Protein AF-A0A535TBD5-F1 (afdb_monomer_lite)

Secondary structure (DSSP, 8-state):
---------------PPP----------SSS---SS-GGGTSSS-TT-THHHHHHHHHHHHHHHSTT---TTTTS-GGG---IIIIITTHHHHHHHHHHHHHHHHHHHHGGGGPPPPP--TT--------GGGHHHHHHGGGS-HHIIIIIHHHHHHHHHHHHHHHHHHHHHHHHHHTT-S---

Radius of gyration: 28.16 Å; chains: 1; bounding box: 71×34×88 Å

Sequence (184 aa):
MSDKSMRKEGPGAAVAPPKEVQIIEVDGHGGGHTLEADWKRLPIGPDHILYPVVVGLALFPILMGDAGHHLADDMPDEDTHPFFPDHFWPYPIIAVVMLVAVGLLAAFVQKNLQLEPSADPRAVTIPRPDWYFLFLFQFLKLGPELVMSQVIPGIVVGALILFPFIDGIAGPRLARRLGWKSWP

Structure (mmCIF, N/CA/C/O backbone):
data_AF-A0A535TBD5-F1
#
_entry.id   AF-A0A535TBD5-F1
#
loop_
_atom_site.group_PDB
_atom_site.id
_atom_site.type_symbol
_atom_site.label_atom_id
_atom_site.label_alt_id
_atom_site.label_comp_id
_atom_site.label_asym_id
_atom_site.label_entity_id
_atom_site.label_seq_id
_atom_site.pdbx_PDB_ins_code
_atom_site.Cartn_x
_atom_site.Cartn_y
_atom_site.Cartn_z
_atom_site.occupancy
_atom_site.B_iso_or_equiv
_atom_site.auth_seq_id
_atom_site.auth_comp_id
_atom_site.auth_asym_id
_atom_site.auth_atom_id
_atom_site.pdbx_PDB_model_num
ATOM 1 N N . MET A 1 1 ? 44.622 -4.299 57.860 1.00 46.56 1 MET A N 1
ATOM 2 C CA . MET A 1 1 ? 44.593 -4.203 56.385 1.00 46.56 1 MET A CA 1
ATOM 3 C C . MET A 1 1 ? 43.674 -5.290 55.854 1.00 46.56 1 MET A C 1
ATOM 5 O O . MET A 1 1 ? 44.072 -6.442 55.884 1.00 46.56 1 MET A O 1
ATOM 9 N N . SER A 1 2 ? 42.442 -4.950 55.470 1.00 42.41 2 SER A N 1
ATOM 10 C CA . SER A 1 2 ? 41.742 -5.552 54.325 1.00 42.41 2 SER A CA 1
ATOM 11 C C . SER A 1 2 ? 40.481 -4.732 54.043 1.00 42.41 2 SER A C 1
ATOM 13 O O . SER A 1 2 ? 39.847 -4.217 54.962 1.00 42.41 2 SER A O 1
ATOM 15 N N . ASP A 1 3 ? 40.236 -4.534 52.762 1.00 40.66 3 ASP A N 1
ATOM 16 C CA . ASP A 1 3 ? 39.644 -3.364 52.126 1.00 40.66 3 ASP A CA 1
ATOM 17 C C . ASP A 1 3 ? 38.104 -3.392 52.108 1.00 40.66 3 ASP A C 1
ATOM 19 O O . ASP A 1 3 ? 37.487 -4.429 51.865 1.00 40.66 3 ASP A O 1
ATOM 23 N N . LYS A 1 4 ? 37.466 -2.248 52.378 1.00 52.34 4 LYS A N 1
ATOM 24 C CA . LYS A 1 4 ? 36.003 -2.08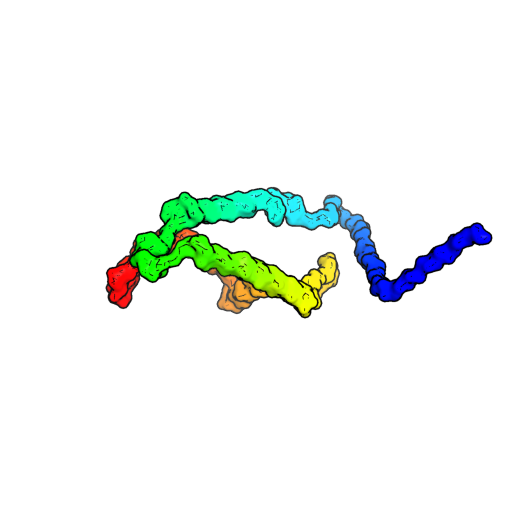6 52.391 1.00 52.34 4 LYS A CA 1
ATOM 25 C C . LYS A 1 4 ? 35.605 -1.357 51.108 1.00 52.34 4 LYS A C 1
ATOM 27 O O . LYS A 1 4 ? 35.491 -0.134 51.101 1.00 52.34 4 LYS A O 1
ATOM 32 N N . SER A 1 5 ? 35.401 -2.089 50.012 1.00 44.19 5 SER A N 1
ATOM 33 C CA . SER A 1 5 ? 35.022 -1.489 48.727 1.00 44.19 5 SER A CA 1
ATOM 34 C C . SER A 1 5 ? 33.583 -0.956 48.777 1.00 44.19 5 SER A C 1
ATOM 36 O O . SER A 1 5 ? 32.617 -1.715 48.668 1.00 44.19 5 SER A O 1
ATOM 38 N N . MET A 1 6 ? 33.425 0.358 48.937 1.00 46.94 6 MET A N 1
ATOM 39 C CA . MET A 1 6 ? 32.141 1.036 48.768 1.00 46.94 6 MET A CA 1
ATOM 40 C C . MET A 1 6 ? 31.790 1.122 47.279 1.00 46.94 6 MET A C 1
ATOM 42 O O . MET A 1 6 ? 32.373 1.920 46.545 1.00 46.94 6 MET A O 1
ATOM 46 N N . ARG A 1 7 ? 30.809 0.339 46.822 1.00 45.50 7 ARG A N 1
ATOM 47 C CA . ARG A 1 7 ? 30.154 0.597 45.535 1.00 45.50 7 ARG A CA 1
ATOM 48 C C . ARG A 1 7 ? 29.143 1.721 45.739 1.00 45.50 7 ARG A C 1
ATOM 50 O O . ARG A 1 7 ? 28.099 1.529 46.348 1.00 45.50 7 ARG A O 1
ATOM 57 N N . LYS A 1 8 ? 29.505 2.918 45.286 1.00 49.66 8 LYS A N 1
ATOM 58 C CA . LYS A 1 8 ? 28.617 4.078 45.223 1.00 49.66 8 LYS A CA 1
ATOM 59 C C . LYS A 1 8 ? 27.769 3.910 43.961 1.00 49.66 8 LYS A C 1
ATOM 61 O O . LYS A 1 8 ? 28.262 4.152 42.863 1.00 49.66 8 LYS A O 1
ATOM 66 N N . GLU A 1 9 ? 26.542 3.420 44.102 1.00 56.53 9 GLU A N 1
ATOM 67 C CA . GLU A 1 9 ? 25.577 3.429 43.001 1.00 56.53 9 GLU A CA 1
ATOM 68 C C . GLU A 1 9 ? 25.297 4.895 42.637 1.00 56.53 9 GLU A C 1
ATOM 70 O O . GLU A 1 9 ? 24.887 5.699 43.476 1.00 56.53 9 GLU A O 1
ATOM 75 N N . GLY A 1 10 ? 25.652 5.278 41.407 1.00 48.22 10 GLY A N 1
ATOM 76 C CA . GLY A 1 10 ? 25.326 6.593 40.858 1.00 48.22 10 GLY A CA 1
ATOM 77 C C . GLY A 1 10 ? 23.812 6.735 40.666 1.00 48.22 10 GLY A C 1
ATOM 78 O O . GLY A 1 10 ? 23.101 5.733 40.723 1.00 48.22 10 GLY A O 1
ATOM 79 N N . PRO A 1 11 ? 23.297 7.952 40.419 1.00 51.00 11 PRO A N 1
ATOM 80 C CA . PRO A 1 11 ? 21.874 8.186 40.206 1.00 51.00 11 PRO A CA 1
ATOM 81 C C . PRO A 1 11 ? 21.476 7.658 38.820 1.00 51.00 11 PRO A C 1
ATOM 83 O O . PRO A 1 11 ? 21.274 8.412 37.873 1.00 51.00 11 PRO A O 1
ATOM 86 N N . GLY A 1 12 ? 21.428 6.334 38.685 1.00 42.41 12 GLY A N 1
ATOM 87 C CA . GLY A 1 12 ? 20.746 5.668 37.594 1.00 42.41 12 GLY A CA 1
ATOM 88 C C . GLY A 1 12 ? 19.262 5.978 37.716 1.00 42.41 12 GLY A C 1
ATOM 89 O O . GLY A 1 12 ? 18.717 5.997 38.820 1.00 42.41 12 GLY A O 1
ATOM 90 N N . ALA A 1 13 ? 18.625 6.278 36.586 1.00 43.41 13 ALA A N 1
ATOM 91 C CA . ALA A 1 13 ? 17.190 6.476 36.514 1.00 43.41 13 ALA A CA 1
ATOM 92 C C . ALA A 1 13 ? 16.497 5.312 37.231 1.00 43.41 13 ALA A C 1
ATOM 94 O O . ALA A 1 13 ? 16.637 4.161 36.817 1.00 43.41 13 ALA A O 1
ATOM 95 N N . ALA A 1 14 ? 15.794 5.612 38.326 1.00 45.00 14 ALA A N 1
ATOM 96 C CA . ALA A 1 14 ? 14.913 4.655 38.963 1.00 45.00 14 ALA A CA 1
ATOM 97 C C . ALA A 1 14 ? 13.902 4.228 37.898 1.00 45.00 14 ALA A C 1
ATOM 99 O O . ALA A 1 14 ? 13.010 4.993 37.528 1.00 45.00 14 ALA A O 1
ATOM 100 N N . VAL A 1 15 ? 14.101 3.036 37.340 1.00 50.75 15 VAL A N 1
ATOM 101 C CA . VAL A 1 15 ? 13.123 2.413 36.463 1.00 50.75 15 VAL A CA 1
ATOM 102 C C . VAL A 1 15 ? 11.909 2.221 37.356 1.00 50.75 15 VAL A C 1
ATOM 104 O O . VAL A 1 15 ? 11.988 1.495 38.349 1.00 50.75 15 VAL A O 1
ATOM 107 N N . ALA A 1 16 ? 10.833 2.962 37.081 1.00 51.81 16 ALA A N 1
ATOM 108 C CA . ALA A 1 16 ? 9.574 2.765 37.781 1.00 51.81 16 ALA A CA 1
ATOM 109 C C . ALA A 1 16 ? 9.284 1.257 37.759 1.00 51.81 16 ALA A C 1
ATOM 111 O O . ALA A 1 16 ? 9.421 0.655 36.685 1.00 51.81 16 ALA A O 1
ATOM 112 N N . PRO A 1 17 ? 8.972 0.632 38.911 1.00 46.12 17 PRO A N 1
ATOM 113 C CA . PRO A 1 17 ? 8.709 -0.796 38.941 1.00 46.12 17 PRO A CA 1
ATOM 114 C C . PRO A 1 17 ? 7.650 -1.084 37.874 1.00 46.12 17 PRO A C 1
ATOM 116 O O . PRO A 1 17 ? 6.698 -0.296 37.768 1.00 46.12 17 PRO A O 1
ATOM 119 N N . PRO A 1 18 ? 7.826 -2.130 37.042 1.00 49.56 18 PRO A N 1
ATOM 120 C CA . PRO A 1 18 ? 6.802 -2.504 36.085 1.00 49.56 18 PRO A CA 1
ATOM 121 C C . PRO A 1 18 ? 5.517 -2.607 36.888 1.00 49.56 18 PRO A C 1
ATOM 123 O O . PRO A 1 18 ? 5.463 -3.325 37.886 1.00 49.56 18 PRO A O 1
ATOM 126 N N . LYS A 1 19 ? 4.526 -1.784 36.537 1.00 51.03 19 LYS A N 1
ATOM 127 C CA . LYS A 1 19 ? 3.210 -1.870 37.149 1.00 51.03 19 LYS A CA 1
ATOM 128 C C . LYS A 1 19 ? 2.716 -3.248 36.744 1.00 51.03 19 LYS A C 1
ATOM 130 O O . LYS A 1 19 ? 2.275 -3.412 35.611 1.00 51.03 19 LYS A O 1
ATOM 135 N N . GLU A 1 20 ? 2.926 -4.229 37.619 1.00 54.44 20 GLU A N 1
ATOM 136 C CA . GLU A 1 20 ? 2.422 -5.582 37.474 1.00 54.44 20 GLU A CA 1
ATOM 137 C C . GLU A 1 20 ? 0.931 -5.411 37.253 1.00 54.44 20 GLU A C 1
ATOM 139 O O . GLU A 1 20 ? 0.178 -5.024 38.150 1.00 54.44 20 GLU A O 1
ATOM 144 N N . VAL A 1 21 ? 0.533 -5.547 35.992 1.00 55.91 21 VAL A N 1
ATOM 145 C CA . VAL A 1 21 ? -0.865 -5.591 35.620 1.00 55.91 21 VAL A CA 1
ATOM 146 C C . VAL A 1 21 ? -1.365 -6.824 36.339 1.00 55.91 21 VAL A C 1
ATOM 148 O O . VAL A 1 21 ? -1.014 -7.940 35.963 1.00 55.91 21 VAL A O 1
ATOM 151 N N . GLN A 1 22 ? -2.080 -6.615 37.443 1.00 41.66 22 GLN A N 1
ATOM 152 C CA . GLN A 1 22 ? -2.715 -7.705 38.156 1.00 41.66 22 GLN A CA 1
ATOM 153 C C . GLN A 1 22 ? -3.640 -8.369 37.148 1.00 41.66 22 GLN A C 1
ATOM 155 O O . GLN A 1 22 ? -4.615 -7.770 36.692 1.00 41.66 22 GLN A O 1
ATOM 160 N N . ILE A 1 23 ? -3.264 -9.574 36.736 1.00 49.81 23 ILE A N 1
ATOM 161 C CA . ILE A 1 23 ? -4.096 -10.431 35.915 1.00 49.81 23 ILE A CA 1
ATOM 162 C C . ILE A 1 23 ? -5.231 -10.839 36.846 1.00 49.81 23 ILE A C 1
ATOM 164 O O . ILE A 1 23 ? -5.078 -11.723 37.683 1.00 49.81 23 ILE A O 1
ATOM 168 N N . ILE A 1 24 ? -6.331 -10.094 36.791 1.00 52.53 24 ILE A N 1
ATOM 169 C CA . ILE A 1 24 ? -7.538 -10.439 37.527 1.00 52.53 24 ILE A CA 1
ATOM 170 C C . ILE A 1 24 ? -8.101 -11.667 36.816 1.00 52.53 24 ILE A C 1
ATOM 172 O O . ILE A 1 24 ? -8.617 -11.567 35.703 1.00 52.53 24 ILE A O 1
ATOM 176 N N . GLU A 1 25 ? -7.949 -12.829 37.444 1.00 48.25 25 GLU A N 1
ATOM 177 C CA . GLU A 1 25 ? -8.625 -14.059 37.052 1.00 48.25 25 GLU A CA 1
ATOM 178 C C . GLU A 1 25 ? -10.117 -13.866 37.342 1.00 48.25 25 GLU A C 1
ATOM 180 O O . GLU A 1 25 ? -10.591 -13.970 38.472 1.00 48.25 25 GLU A O 1
ATOM 185 N N . VAL A 1 26 ? -10.850 -13.422 36.322 1.00 51.44 26 VAL A N 1
ATOM 186 C CA . VAL A 1 26 ? -12.303 -13.298 36.388 1.00 51.44 26 VAL A CA 1
ATOM 187 C C . VAL A 1 26 ? -12.872 -14.687 36.131 1.00 51.44 26 VAL A C 1
ATOM 189 O O . VAL A 1 26 ? -12.925 -15.129 34.984 1.00 51.44 26 VAL A O 1
ATOM 192 N N . ASP A 1 27 ? -13.312 -15.361 37.194 1.00 45.28 27 ASP A N 1
ATOM 193 C CA . ASP A 1 27 ? -14.129 -16.575 37.108 1.00 45.28 27 ASP A CA 1
ATOM 194 C C . ASP A 1 27 ? -15.474 -16.244 36.435 1.00 45.28 27 ASP A C 1
ATOM 196 O O . ASP A 1 27 ? -16.479 -15.910 37.070 1.00 45.28 27 ASP A O 1
ATOM 200 N N . GLY A 1 28 ? -15.474 -16.271 35.103 1.00 46.91 28 GLY A N 1
ATOM 201 C CA . GLY A 1 28 ? -16.648 -16.075 34.265 1.00 46.91 28 GLY A CA 1
ATOM 202 C C . GLY A 1 28 ? -17.573 -17.289 34.310 1.00 46.91 28 GLY A C 1
ATOM 203 O O . GLY A 1 28 ? -17.154 -18.434 34.142 1.00 46.91 28 GLY A O 1
ATOM 204 N N . HIS A 1 29 ? -18.863 -17.036 34.519 1.00 43.78 29 HIS A N 1
ATOM 205 C CA . HIS A 1 29 ? -19.913 -18.049 34.535 1.00 43.78 29 HIS A CA 1
ATOM 206 C C . HIS A 1 29 ? -20.137 -18.611 33.114 1.00 43.78 29 HIS A C 1
ATOM 208 O O . HIS A 1 29 ? -20.899 -18.046 32.334 1.00 43.78 29 HIS A O 1
ATOM 214 N N . GLY A 1 30 ? -19.471 -19.724 32.789 1.00 45.16 30 GLY A N 1
ATOM 215 C CA . GLY A 1 30 ? -19.706 -20.520 31.577 1.00 45.16 30 GLY A CA 1
ATOM 216 C C . GLY A 1 30 ? -18.499 -20.618 30.643 1.00 45.16 30 GLY A C 1
ATOM 217 O O . GLY A 1 30 ? -18.255 -19.711 29.865 1.00 45.16 30 GLY A O 1
ATOM 218 N N . GLY A 1 31 ? -17.807 -21.764 30.678 1.00 43.75 31 GLY A N 1
ATOM 219 C CA . GLY A 1 31 ? -16.787 -22.165 29.699 1.00 43.75 31 GLY A CA 1
ATOM 220 C C . GLY A 1 31 ? -15.496 -21.348 29.770 1.00 43.75 31 GLY A C 1
ATOM 221 O O . GLY A 1 31 ? -15.441 -20.245 29.252 1.00 43.75 31 GLY A O 1
ATOM 222 N N . GLY A 1 32 ? -14.450 -21.909 30.390 1.00 43.97 32 GLY A N 1
ATOM 223 C CA . GLY A 1 32 ? -13.163 -21.251 30.648 1.00 43.97 32 GLY A CA 1
ATOM 224 C C . GLY A 1 32 ? -12.664 -20.350 29.514 1.00 43.97 32 GLY A C 1
ATOM 225 O O . GLY A 1 32 ? -12.136 -20.825 28.509 1.00 43.97 32 GLY A O 1
ATOM 226 N N . HIS A 1 33 ? -12.812 -19.039 29.705 1.00 49.47 33 HIS A N 1
ATOM 227 C CA . HIS A 1 33 ? -12.211 -18.033 28.847 1.00 49.47 33 HIS A CA 1
ATOM 228 C C . HIS A 1 33 ? -10.716 -17.994 29.152 1.00 49.47 33 HIS A C 1
ATOM 230 O O . HIS A 1 33 ? -10.265 -17.435 30.148 1.00 49.47 33 HIS A O 1
ATOM 236 N N . THR A 1 34 ? -9.935 -18.654 28.309 1.00 54.22 34 THR A N 1
ATOM 237 C CA . THR A 1 34 ? -8.477 -18.594 28.351 1.00 54.22 34 THR A CA 1
ATOM 238 C C . THR A 1 34 ? -8.015 -17.161 28.105 1.00 54.22 34 THR A C 1
ATOM 240 O O . THR A 1 34 ? -8.431 -16.549 27.129 1.00 54.22 34 THR A O 1
ATOM 243 N N . LEU A 1 35 ? -7.098 -16.657 28.930 1.00 63.00 35 LEU A N 1
ATOM 244 C CA . LEU A 1 35 ? -6.481 -15.323 28.815 1.00 63.00 35 LEU A CA 1
ATOM 245 C C . LEU A 1 35 ? -5.607 -15.137 27.555 1.00 63.00 35 LEU A C 1
ATOM 247 O O . LEU A 1 35 ? -4.929 -14.123 27.389 1.00 63.00 35 LEU A O 1
ATOM 251 N N . GLU A 1 36 ? -5.563 -16.138 26.680 1.00 66.56 36 GLU A N 1
ATOM 252 C CA . GLU A 1 36 ? -4.840 -16.077 25.422 1.00 66.56 36 GLU A CA 1
ATOM 253 C C . GLU A 1 36 ? -5.682 -15.358 24.377 1.00 66.56 36 GLU A C 1
ATOM 255 O O . GLU A 1 36 ? -6.833 -15.713 24.143 1.00 66.56 36 GLU A O 1
ATOM 260 N N . ALA A 1 37 ? -5.084 -14.372 23.714 1.00 70.25 37 ALA A N 1
ATOM 261 C CA . ALA A 1 37 ? -5.755 -13.645 22.651 1.00 70.25 37 ALA A CA 1
ATOM 262 C C . ALA A 1 37 ? -6.188 -14.590 21.513 1.00 70.25 37 ALA A C 1
ATOM 264 O O . ALA A 1 37 ? -5.382 -15.386 21.024 1.00 70.25 37 ALA A O 1
ATOM 265 N N . ASP A 1 38 ? -7.439 -14.459 21.063 1.00 73.19 38 ASP A N 1
ATOM 266 C CA . ASP A 1 38 ? -8.070 -15.339 20.065 1.00 73.19 38 ASP A CA 1
ATOM 267 C C . ASP A 1 38 ? -7.268 -15.485 18.766 1.00 73.19 38 ASP A C 1
ATOM 269 O O . ASP A 1 38 ? -7.296 -16.540 18.132 1.00 73.19 38 ASP A O 1
ATOM 273 N N . TRP A 1 39 ? -6.487 -14.470 18.381 1.00 72.88 39 TRP A N 1
ATOM 274 C CA . TRP A 1 39 ? -5.641 -14.529 17.187 1.00 72.88 39 TRP A CA 1
ATOM 275 C C . TRP A 1 39 ? -4.589 -15.646 17.239 1.00 72.88 39 TRP A C 1
ATOM 277 O O . TRP A 1 39 ? -4.175 -16.130 16.188 1.00 72.88 39 TRP A O 1
ATOM 287 N N . LYS A 1 40 ? -4.191 -16.105 18.436 1.00 76.69 40 LYS A N 1
ATOM 288 C CA . LYS A 1 40 ? -3.286 -17.255 18.612 1.00 76.69 40 LYS A CA 1
ATOM 289 C C . LYS A 1 40 ? -3.949 -18.594 18.290 1.00 76.69 40 LYS A C 1
ATOM 291 O O . LYS A 1 40 ? -3.257 -19.585 18.084 1.00 76.69 40 LYS A O 1
ATOM 296 N N . ARG A 1 41 ? -5.282 -18.628 18.279 1.00 78.50 41 ARG A N 1
ATOM 297 C CA . ARG A 1 41 ? -6.101 -19.820 18.016 1.00 78.50 41 ARG A CA 1
ATOM 298 C C . ARG A 1 41 ? -6.552 -19.894 16.566 1.00 78.50 41 ARG A C 1
ATOM 300 O O . ARG A 1 41 ? -7.077 -20.922 16.142 1.00 78.50 41 ARG A O 1
ATOM 307 N N . LEU A 1 42 ? -6.366 -18.813 15.809 1.00 84.38 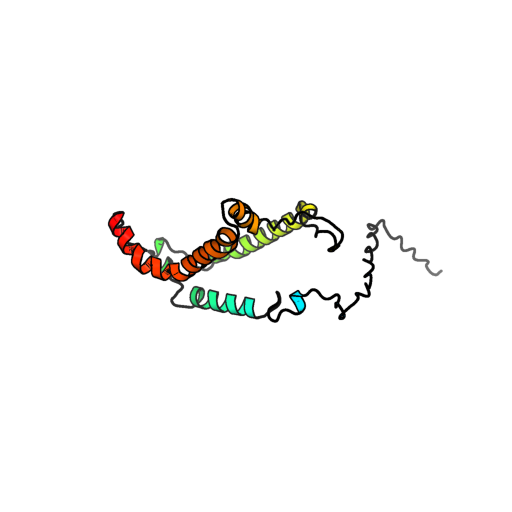42 LEU A N 1
ATOM 308 C CA . LEU A 1 42 ? -6.671 -18.807 14.391 1.00 84.38 42 LEU A CA 1
ATOM 309 C C . LEU A 1 42 ? -5.753 -19.809 13.680 1.00 84.38 42 LEU A C 1
ATOM 311 O O . LEU A 1 42 ? -4.541 -19.776 13.896 1.00 84.38 42 LEU A O 1
ATOM 315 N N . PRO A 1 43 ? -6.298 -20.653 12.782 1.00 86.50 43 PRO A N 1
ATOM 316 C CA . PRO A 1 43 ? -5.484 -21.541 11.956 1.00 86.50 43 PRO A CA 1
ATOM 317 C C . PRO A 1 43 ? -4.413 -20.782 11.170 1.00 86.50 43 PRO A C 1
ATOM 319 O O . PRO A 1 43 ? -3.364 -21.339 10.880 1.00 86.50 43 PRO A O 1
ATOM 322 N N . ILE A 1 44 ? -4.684 -19.512 10.843 1.00 88.38 44 ILE A N 1
ATOM 323 C CA . ILE A 1 44 ? -3.783 -18.592 10.151 1.00 88.38 44 ILE A CA 1
ATOM 324 C C . ILE A 1 44 ? -3.660 -17.321 10.999 1.00 88.38 44 ILE A C 1
ATOM 326 O O . ILE A 1 44 ? -4.445 -16.385 10.851 1.00 88.38 44 ILE A O 1
ATOM 330 N N . GLY A 1 45 ? -2.711 -17.325 11.936 1.00 87.44 45 GLY A N 1
ATOM 331 C CA . GLY A 1 45 ? -2.331 -16.149 12.726 1.00 87.44 45 GLY A CA 1
ATOM 332 C C . GLY A 1 45 ? -1.206 -15.337 12.065 1.00 87.44 45 GLY A C 1
ATOM 333 O O . GLY A 1 45 ? -0.644 -15.803 11.078 1.00 87.44 45 GLY A O 1
ATOM 334 N N . PRO A 1 46 ? -0.822 -14.169 12.616 1.00 85.62 46 PRO A N 1
ATOM 335 C CA . PRO A 1 46 ? 0.203 -13.271 12.056 1.00 85.62 46 PRO A CA 1
ATOM 336 C C . PRO A 1 46 ? 1.569 -13.926 11.796 1.00 85.62 46 PRO A C 1
ATOM 338 O O . PRO A 1 46 ? 2.267 -13.551 10.859 1.00 85.62 46 PRO A O 1
ATOM 341 N N . ASP A 1 47 ? 1.916 -14.945 12.582 1.00 84.88 47 ASP A N 1
ATOM 342 C CA . ASP A 1 47 ? 3.198 -15.654 12.493 1.00 84.88 47 ASP A CA 1
ATOM 343 C C . ASP A 1 47 ? 3.167 -16.831 11.494 1.00 84.88 47 ASP A C 1
ATOM 345 O O . ASP A 1 47 ? 4.095 -17.639 11.430 1.00 84.88 47 ASP A O 1
ATOM 349 N N . HIS A 1 48 ? 2.088 -16.981 10.718 1.00 91.81 48 HIS A N 1
ATOM 350 C CA . HIS A 1 48 ? 1.917 -18.130 9.835 1.00 91.81 48 HIS A CA 1
ATOM 351 C C . HIS A 1 48 ? 2.859 -18.076 8.623 1.00 91.81 48 HIS A C 1
ATOM 353 O O . HIS A 1 48 ? 2.922 -17.090 7.890 1.00 91.81 48 HIS A O 1
ATOM 359 N N . ILE A 1 49 ? 3.488 -19.211 8.298 1.00 92.88 49 ILE A N 1
ATOM 360 C CA . ILE A 1 49 ? 4.378 -19.378 7.130 1.00 92.88 49 ILE A CA 1
ATOM 361 C C . ILE A 1 49 ? 3.707 -19.094 5.772 1.00 92.88 49 ILE A C 1
ATOM 363 O O . ILE A 1 49 ? 4.375 -18.977 4.750 1.00 92.88 49 ILE A O 1
ATOM 367 N N . LEU A 1 50 ? 2.382 -18.938 5.739 1.00 92.69 50 LEU A N 1
ATOM 368 C CA . LEU A 1 50 ? 1.664 -18.668 4.495 1.00 92.69 50 LEU A CA 1
ATOM 369 C C . LEU A 1 50 ? 2.014 -17.283 3.955 1.00 92.69 50 LEU A C 1
ATOM 371 O O . LEU A 1 50 ? 2.125 -17.136 2.744 1.00 92.69 50 LEU A O 1
ATOM 375 N N . TYR A 1 51 ? 2.254 -16.294 4.821 1.00 91.75 51 TYR A N 1
ATOM 376 C CA . TYR A 1 51 ? 2.621 -14.950 4.375 1.00 91.75 51 TYR A CA 1
ATOM 377 C C . TYR A 1 51 ? 3.934 -14.925 3.582 1.00 91.75 51 TYR A C 1
ATOM 379 O O . TYR A 1 51 ? 3.897 -14.486 2.432 1.00 91.75 51 TYR A O 1
ATOM 387 N N . PRO A 1 52 ? 5.078 -15.430 4.096 1.00 93.69 52 PRO A N 1
ATOM 388 C CA . PRO A 1 52 ? 6.309 -15.447 3.309 1.00 93.69 52 PRO A CA 1
ATOM 389 C C . PRO A 1 52 ? 6.208 -16.348 2.072 1.00 93.69 52 PRO A C 1
ATOM 391 O O . PRO A 1 52 ? 6.819 -16.031 1.056 1.00 93.69 52 PRO A O 1
ATOM 394 N N . VAL A 1 53 ? 5.412 -17.425 2.106 1.00 94.31 53 VAL A N 1
ATOM 395 C CA . VAL A 1 53 ? 5.179 -18.276 0.925 1.00 94.31 53 VAL A CA 1
ATOM 396 C C . VAL A 1 53 ? 4.420 -17.522 -0.167 1.00 94.31 53 VAL A C 1
ATOM 398 O O . VAL A 1 53 ? 4.840 -17.553 -1.320 1.00 94.31 53 VAL A O 1
ATOM 401 N N . VAL A 1 54 ? 3.341 -16.812 0.172 1.00 93.12 54 VAL A N 1
ATOM 402 C CA . VAL A 1 54 ? 2.568 -16.006 -0.790 1.00 93.12 54 VAL A CA 1
ATOM 403 C C . VAL A 1 54 ? 3.413 -14.863 -1.346 1.00 93.12 54 VAL A C 1
ATOM 405 O O . VAL A 1 54 ? 3.409 -14.637 -2.553 1.00 93.12 54 VAL A O 1
ATOM 408 N N . VAL A 1 55 ? 4.185 -14.182 -0.494 1.00 93.00 55 VAL A N 1
ATOM 409 C CA . VAL A 1 55 ? 5.125 -13.140 -0.935 1.00 93.00 55 VAL A CA 1
ATOM 410 C C . VAL A 1 55 ? 6.171 -13.725 -1.883 1.00 93.00 55 VAL A C 1
ATOM 412 O O . VAL A 1 55 ? 6.412 -13.159 -2.943 1.00 93.00 55 VAL A O 1
ATOM 415 N N . GLY A 1 56 ? 6.748 -14.883 -1.556 1.00 90.06 56 GLY A N 1
ATOM 416 C CA . GLY A 1 56 ? 7.697 -15.576 -2.425 1.00 90.06 56 GLY A CA 1
ATOM 417 C C . GLY A 1 56 ? 7.087 -15.971 -3.771 1.00 90.06 56 GLY A C 1
ATOM 418 O O . GLY A 1 56 ? 7.691 -15.713 -4.806 1.00 90.06 56 GLY A O 1
ATOM 419 N N . LEU A 1 57 ? 5.872 -16.529 -3.775 1.00 91.06 57 LEU A N 1
ATOM 420 C CA . LEU A 1 57 ? 5.139 -16.871 -4.999 1.00 91.06 57 LEU A CA 1
ATOM 421 C C . LEU A 1 57 ? 4.818 -15.645 -5.859 1.00 91.06 57 LEU A C 1
ATOM 423 O O . LEU A 1 57 ? 4.821 -15.760 -7.079 1.00 91.06 57 LEU A O 1
ATOM 427 N N . ALA A 1 58 ? 4.553 -14.490 -5.247 1.00 87.25 58 ALA A N 1
ATOM 428 C CA . ALA A 1 58 ? 4.321 -13.243 -5.970 1.00 87.25 58 ALA A CA 1
ATOM 429 C C . ALA A 1 58 ? 5.623 -12.652 -6.535 1.00 87.25 58 ALA A C 1
ATOM 431 O O . ALA A 1 58 ? 5.646 -12.188 -7.671 1.00 87.25 58 ALA A O 1
ATOM 432 N N . LEU A 1 59 ? 6.715 -12.688 -5.765 1.00 87.94 59 LEU A N 1
ATOM 433 C CA . LEU A 1 59 ? 8.004 -12.117 -6.162 1.00 87.94 59 LEU A CA 1
ATOM 434 C C . LEU A 1 59 ? 8.758 -12.979 -7.176 1.00 87.94 59 LEU A C 1
ATOM 436 O O . LEU A 1 59 ? 9.419 -12.437 -8.054 1.00 87.94 59 LEU A O 1
ATOM 440 N N . PHE A 1 60 ? 8.669 -14.306 -7.080 1.00 87.69 60 PHE A N 1
ATOM 441 C CA . PHE A 1 60 ? 9.405 -15.224 -7.949 1.00 87.69 60 PHE A CA 1
ATOM 442 C C . PHE A 1 60 ? 9.186 -14.976 -9.454 1.00 87.69 60 PHE A C 1
ATOM 444 O O . PHE A 1 60 ? 10.181 -14.816 -10.157 1.00 87.69 60 PHE A O 1
ATOM 451 N N . PRO A 1 61 ? 7.947 -14.892 -9.984 1.00 83.75 61 PRO A N 1
ATOM 452 C CA . PRO A 1 61 ? 7.736 -14.630 -11.406 1.00 83.75 61 PRO A CA 1
ATOM 453 C C . PRO A 1 61 ? 8.121 -13.205 -11.818 1.00 83.75 61 PRO A C 1
ATOM 455 O O . PRO A 1 61 ? 8.446 -12.999 -12.978 1.00 83.75 61 PRO A O 1
ATOM 458 N N . ILE A 1 62 ? 8.105 -12.240 -10.891 1.00 82.12 62 ILE A N 1
ATOM 459 C CA . ILE A 1 62 ? 8.522 -10.854 -11.154 1.00 82.12 62 ILE A CA 1
ATOM 460 C C . ILE A 1 62 ? 10.047 -10.759 -11.256 1.00 82.12 62 ILE A C 1
ATOM 462 O O . ILE A 1 62 ? 10.566 -10.033 -12.094 1.00 82.12 62 ILE A O 1
ATOM 466 N N . LEU A 1 63 ? 10.765 -11.468 -10.383 1.00 78.81 63 LEU A N 1
ATOM 467 C CA . LEU A 1 63 ? 12.224 -11.399 -10.301 1.00 78.81 63 LEU A CA 1
ATOM 468 C C . LEU A 1 63 ? 12.929 -12.380 -11.242 1.00 78.81 63 LEU A C 1
ATOM 470 O O . LEU A 1 63 ? 14.048 -12.108 -11.659 1.00 78.81 63 LEU A O 1
ATOM 474 N N . MET A 1 64 ? 12.314 -13.531 -11.521 1.00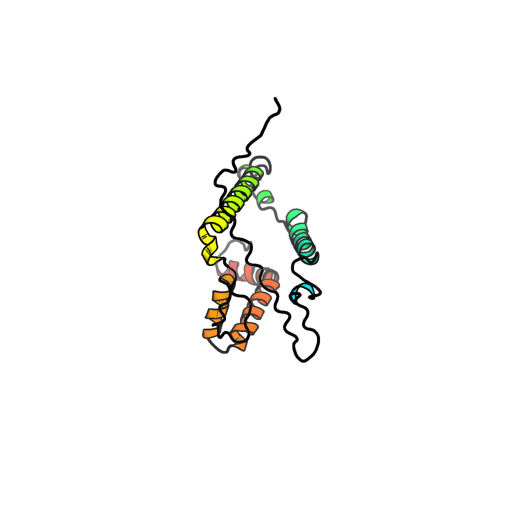 76.31 64 MET A N 1
ATOM 475 C CA . MET A 1 64 ? 12.962 -14.657 -12.201 1.00 76.31 64 MET A CA 1
ATOM 476 C C . MET A 1 64 ? 12.135 -15.261 -13.342 1.00 76.31 64 MET A C 1
ATOM 478 O O . MET A 1 64 ? 12.582 -16.219 -13.970 1.00 76.31 64 MET A O 1
ATOM 482 N N . GLY A 1 65 ? 10.917 -14.767 -13.573 1.00 70.62 65 GLY A N 1
ATOM 483 C CA . GLY A 1 65 ? 9.990 -15.306 -14.566 1.00 70.62 65 GLY A CA 1
ATOM 484 C C . GLY A 1 65 ? 9.657 -14.318 -15.682 1.00 70.62 65 GLY A C 1
ATOM 485 O O . GLY A 1 65 ? 10.007 -13.147 -15.633 1.00 70.62 65 GLY A O 1
ATOM 486 N N . ASP A 1 66 ? 8.906 -14.809 -16.666 1.00 68.12 66 ASP A N 1
ATOM 487 C CA . ASP A 1 66 ? 8.468 -14.086 -17.877 1.00 68.12 66 ASP A CA 1
ATOM 488 C C . ASP A 1 66 ? 7.558 -12.869 -17.592 1.00 68.12 66 ASP A C 1
ATOM 490 O O . ASP A 1 66 ? 7.297 -12.046 -18.462 1.00 68.12 66 ASP A O 1
ATOM 494 N N . ALA A 1 67 ? 7.062 -12.740 -16.356 1.00 67.25 67 ALA A N 1
ATOM 495 C CA . ALA A 1 67 ? 6.233 -11.613 -15.933 1.00 67.25 67 ALA A CA 1
ATOM 496 C C . ALA A 1 67 ? 7.054 -10.350 -15.613 1.00 67.25 67 ALA A C 1
ATOM 498 O O . ALA A 1 67 ? 6.499 -9.251 -15.589 1.00 67.25 67 ALA A O 1
ATOM 499 N N . GLY A 1 68 ? 8.356 -10.491 -15.353 1.00 64.06 68 GLY A N 1
ATOM 500 C CA . GLY A 1 68 ? 9.275 -9.368 -15.214 1.00 64.06 68 GLY A CA 1
ATOM 501 C C . GLY A 1 68 ? 9.716 -8.863 -16.583 1.00 64.06 68 GLY A C 1
ATOM 502 O O . GLY A 1 68 ? 10.828 -9.152 -17.002 1.00 64.06 68 GLY A O 1
ATOM 503 N N . HIS A 1 69 ? 8.865 -8.121 -17.298 1.00 65.56 69 HIS A N 1
ATOM 504 C CA . HIS A 1 69 ? 9.330 -7.389 -18.481 1.00 65.56 69 HIS A CA 1
ATOM 505 C C . HIS A 1 69 ? 10.299 -6.303 -18.004 1.00 65.56 69 HIS A C 1
ATOM 507 O O . HIS A 1 69 ? 9.894 -5.326 -17.362 1.00 65.56 69 HIS A O 1
ATOM 513 N N . HIS A 1 70 ? 11.595 -6.502 -18.230 1.00 67.50 70 HIS A N 1
ATOM 514 C CA . HIS A 1 70 ? 12.589 -5.518 -17.848 1.00 67.50 70 HIS A CA 1
ATOM 515 C C . HIS A 1 70 ? 12.515 -4.378 -18.854 1.00 67.50 70 HIS 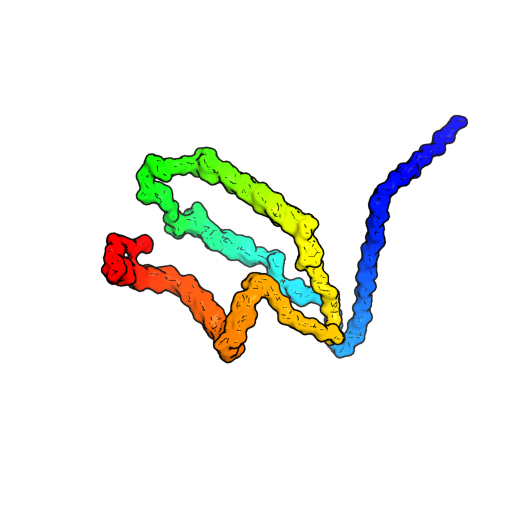A C 1
ATOM 517 O O . HIS A 1 70 ? 12.895 -4.534 -20.004 1.00 67.50 70 HIS A O 1
ATOM 523 N N . LEU A 1 71 ? 12.063 -3.204 -18.405 1.00 67.25 71 LEU A N 1
ATOM 524 C CA . LEU A 1 71 ? 12.019 -1.990 -19.232 1.00 67.25 71 LEU A CA 1
ATOM 525 C C . LEU A 1 71 ? 13.368 -1.675 -19.911 1.00 67.25 71 LEU A C 1
ATOM 527 O O . LEU A 1 71 ? 13.400 -0.988 -20.923 1.00 67.25 71 LEU A O 1
ATOM 531 N N . ALA A 1 72 ? 14.470 -2.170 -19.339 1.00 67.62 72 ALA A N 1
ATOM 532 C CA . ALA A 1 72 ? 15.810 -2.049 -19.894 1.00 67.62 72 ALA A CA 1
ATOM 533 C C . ALA A 1 72 ? 16.017 -2.850 -21.192 1.00 67.62 72 ALA A C 1
ATOM 535 O O . ALA A 1 72 ? 16.825 -2.426 -22.007 1.00 67.62 72 ALA A O 1
ATOM 536 N N . ASP A 1 73 ? 15.294 -3.955 -21.407 1.00 72.88 73 ASP A N 1
ATOM 537 C CA . ASP A 1 73 ? 15.439 -4.797 -22.605 1.00 72.88 73 ASP A CA 1
ATOM 538 C C . ASP A 1 73 ? 14.898 -4.098 -23.869 1.00 72.88 73 ASP A C 1
ATOM 540 O O . ASP A 1 73 ? 15.356 -4.372 -24.978 1.00 72.88 73 ASP A O 1
ATOM 544 N N . ASP A 1 74 ? 13.953 -3.166 -23.697 1.00 77.19 74 ASP A N 1
ATOM 545 C CA . ASP A 1 74 ? 13.338 -2.375 -24.773 1.00 77.19 74 ASP A CA 1
ATOM 546 C C . ASP A 1 74 ? 13.988 -0.990 -24.965 1.00 77.19 74 ASP A C 1
ATOM 548 O O . ASP A 1 74 ? 13.619 -0.248 -25.884 1.00 77.19 74 ASP A O 1
ATOM 552 N N . MET A 1 75 ? 14.929 -0.605 -24.097 1.00 77.62 75 MET A N 1
ATOM 553 C CA . MET A 1 75 ? 15.600 0.696 -24.148 1.00 77.62 75 MET A CA 1
ATOM 554 C C . MET A 1 75 ? 16.960 0.589 -24.849 1.00 77.62 75 MET A C 1
ATOM 556 O O . MET A 1 75 ? 17.649 -0.420 -24.717 1.00 77.62 75 MET A O 1
ATOM 560 N N . PRO A 1 76 ? 17.370 1.618 -25.612 1.00 84.50 76 PRO A N 1
ATOM 561 C CA . PRO A 1 76 ? 18.689 1.624 -26.229 1.00 84.50 76 PRO A CA 1
ATOM 562 C C . PRO A 1 76 ? 19.773 1.614 -25.142 1.00 84.50 76 PRO A C 1
ATOM 564 O O . PRO A 1 76 ? 19.609 2.249 -24.101 1.00 84.50 76 PRO A O 1
ATOM 567 N N . ASP A 1 77 ? 20.894 0.930 -25.398 1.00 81.44 77 ASP A N 1
ATOM 568 C CA . ASP A 1 77 ? 21.964 0.717 -24.407 1.00 81.44 77 ASP A CA 1
ATOM 569 C C . ASP A 1 77 ? 22.444 2.022 -23.741 1.00 81.44 77 ASP A C 1
ATOM 571 O O . ASP A 1 77 ? 22.818 2.020 -22.571 1.00 81.44 77 ASP A O 1
ATOM 575 N N . GLU A 1 78 ? 22.393 3.145 -24.466 1.00 84.19 78 GLU A N 1
ATOM 576 C CA . GLU A 1 78 ? 22.766 4.483 -23.985 1.00 84.19 78 GLU A CA 1
ATOM 577 C C . GLU A 1 78 ? 21.872 5.034 -22.859 1.00 84.19 78 GLU A C 1
ATOM 579 O O . GLU A 1 78 ? 22.342 5.840 -22.056 1.00 84.19 78 GLU A O 1
ATOM 584 N N . ASP A 1 79 ? 20.625 4.564 -22.764 1.00 82.94 79 ASP A N 1
ATOM 585 C CA . ASP A 1 79 ? 19.665 4.927 -21.716 1.00 82.94 79 ASP A CA 1
ATOM 586 C C . ASP A 1 79 ? 19.624 3.896 -20.570 1.00 82.94 79 ASP A C 1
ATOM 588 O O . ASP A 1 79 ? 18.866 4.042 -19.602 1.00 82.94 79 ASP A O 1
ATOM 592 N N . THR A 1 80 ? 20.444 2.845 -20.654 1.00 83.25 80 THR A N 1
ATOM 593 C CA . THR A 1 80 ? 20.546 1.799 -19.632 1.00 83.25 80 THR A CA 1
ATOM 594 C C . THR A 1 80 ? 21.810 1.964 -18.790 1.00 83.25 80 THR A C 1
ATOM 596 O O . THR A 1 80 ? 22.816 2.529 -19.212 1.00 83.25 80 THR A O 1
ATOM 599 N N . HIS A 1 81 ? 21.762 1.481 -17.550 1.00 83.44 81 HIS A N 1
ATOM 600 C CA . HIS A 1 81 ? 22.907 1.475 -16.642 1.00 83.44 81 HIS A CA 1
ATOM 601 C C . HIS A 1 81 ? 23.040 0.092 -15.998 1.00 83.44 81 HIS A C 1
ATOM 603 O O . HIS A 1 81 ? 22.022 -0.560 -15.739 1.00 83.44 81 HIS A O 1
ATOM 609 N N . PRO A 1 82 ? 24.270 -0.381 -15.723 1.00 84.00 82 PRO A N 1
ATOM 610 C CA . PRO A 1 82 ? 24.478 -1.670 -15.082 1.00 84.00 82 PRO A CA 1
ATOM 611 C C . PRO A 1 82 ? 23.779 -1.759 -13.722 1.00 84.00 82 PRO A C 1
ATOM 613 O O . PRO A 1 82 ? 23.795 -0.815 -12.928 1.00 84.00 82 PRO A O 1
ATOM 616 N N . PHE A 1 83 ? 23.238 -2.940 -13.403 1.00 83.06 83 PHE A N 1
ATOM 617 C CA . PHE A 1 83 ? 22.617 -3.174 -12.097 1.00 83.06 83 PHE A CA 1
ATOM 618 C C . PHE A 1 83 ? 23.598 -2.912 -10.941 1.00 83.06 83 PHE A C 1
ATOM 620 O O . PHE A 1 83 ? 23.259 -2.279 -9.942 1.00 83.06 83 PHE A O 1
ATOM 627 N N . PHE A 1 84 ? 24.840 -3.375 -11.081 1.00 85.62 84 PHE A N 1
ATOM 628 C CA . PHE A 1 84 ? 25.906 -3.089 -10.132 1.00 85.62 84 PHE A CA 1
ATOM 629 C C . PHE A 1 84 ? 27.009 -2.278 -10.823 1.00 85.62 84 PHE A C 1
ATOM 631 O O . PHE A 1 84 ? 27.478 -2.703 -11.881 1.00 85.62 84 PHE A O 1
ATOM 638 N N . PRO A 1 85 ? 27.476 -1.166 -10.230 1.00 86.88 85 PRO A N 1
ATOM 639 C CA . PRO A 1 85 ? 27.118 -0.653 -8.902 1.00 86.88 85 PRO A CA 1
ATOM 640 C C . PRO A 1 85 ? 25.913 0.307 -8.896 1.00 86.88 85 PRO A C 1
ATOM 642 O O . PRO A 1 85 ? 25.317 0.517 -7.838 1.00 86.88 85 PRO A O 1
ATOM 645 N N . ASP A 1 86 ? 25.558 0.877 -10.046 1.00 87.00 86 ASP A N 1
ATOM 646 C CA . ASP A 1 86 ? 24.741 2.093 -10.132 1.00 87.00 86 ASP A CA 1
ATOM 647 C C . ASP A 1 86 ? 23.303 1.898 -9.636 1.00 87.00 86 ASP A C 1
ATOM 649 O O . ASP A 1 86 ? 22.798 2.714 -8.863 1.00 87.00 86 ASP A O 1
ATOM 653 N N . HIS A 1 87 ? 22.660 0.787 -10.006 1.00 87.00 87 HIS A N 1
ATOM 654 C CA . HIS A 1 87 ? 21.293 0.494 -9.571 1.00 87.00 87 HIS A CA 1
ATOM 655 C C . HIS A 1 87 ? 21.224 -0.071 -8.142 1.00 87.00 87 HIS A C 1
ATOM 657 O O . HIS A 1 87 ? 20.222 0.098 -7.452 1.00 87.00 87 HIS A O 1
ATOM 663 N N . PHE A 1 88 ? 22.278 -0.746 -7.674 1.00 90.88 88 PHE A N 1
ATOM 664 C CA . PHE A 1 88 ? 22.286 -1.430 -6.380 1.00 90.88 88 PHE A CA 1
ATOM 665 C C . PHE A 1 88 ? 22.436 -0.476 -5.184 1.00 90.88 88 PHE A C 1
ATOM 667 O O . PHE A 1 88 ? 21.749 -0.643 -4.176 1.00 90.88 88 PHE A O 1
ATOM 674 N N . TRP A 1 89 ? 23.322 0.524 -5.264 1.00 91.94 89 TRP A N 1
ATOM 675 C CA . TRP A 1 89 ? 23.654 1.403 -4.128 1.00 91.94 89 TRP A CA 1
ATOM 676 C C . TRP A 1 89 ? 22.490 2.195 -3.508 1.00 91.94 89 TRP A C 1
ATOM 678 O O . TRP A 1 89 ? 22.509 2.390 -2.288 1.00 91.94 89 TRP A O 1
ATOM 688 N N . PRO A 1 90 ? 21.469 2.639 -4.263 1.00 93.00 90 PRO A N 1
ATOM 689 C CA . PRO A 1 90 ? 20.305 3.300 -3.681 1.00 93.00 90 PRO A CA 1
ATOM 690 C C . PRO A 1 90 ? 19.537 2.442 -2.664 1.00 93.00 90 PRO A C 1
ATOM 692 O O . PRO A 1 90 ? 19.068 2.977 -1.662 1.00 93.00 90 PRO A O 1
ATOM 695 N N . TYR A 1 91 ? 19.432 1.122 -2.855 1.00 93.19 91 TYR A N 1
ATOM 696 C CA . TYR A 1 91 ? 18.622 0.249 -1.991 1.00 93.19 91 TYR A CA 1
ATOM 697 C C . TYR A 1 91 ? 19.058 0.216 -0.514 1.00 93.19 91 TYR A C 1
ATOM 699 O O . TYR A 1 91 ? 18.207 0.459 0.347 1.00 93.19 91 TYR A O 1
ATOM 707 N N . PRO A 1 92 ? 20.335 -0.040 -0.156 1.00 95.50 92 PRO A N 1
ATOM 708 C CA . PRO A 1 92 ? 20.763 0.005 1.241 1.00 95.50 92 PRO A CA 1
ATOM 709 C C . PRO A 1 92 ? 20.628 1.407 1.847 1.00 95.50 92 PRO A C 1
ATOM 711 O O . PRO A 1 92 ? 20.301 1.525 3.026 1.00 95.50 92 PRO A O 1
ATOM 714 N N . ILE A 1 93 ? 20.817 2.472 1.058 1.00 96.00 93 ILE A N 1
ATOM 715 C CA . ILE A 1 93 ? 20.614 3.852 1.523 1.00 96.00 93 ILE A CA 1
ATOM 716 C C . ILE A 1 93 ? 19.141 4.073 1.872 1.00 96.00 93 ILE A C 1
ATOM 718 O O . ILE A 1 93 ? 18.839 4.535 2.970 1.00 96.00 93 ILE A O 1
ATOM 722 N N . ILE A 1 94 ? 18.220 3.689 0.982 1.00 96.69 94 ILE A N 1
ATOM 723 C CA . ILE A 1 94 ? 16.774 3.763 1.223 1.00 96.69 94 ILE A CA 1
ATOM 724 C C . ILE A 1 94 ? 16.401 2.944 2.461 1.00 96.69 94 ILE A C 1
ATOM 726 O O . ILE A 1 94 ? 15.667 3.441 3.311 1.00 96.69 94 ILE A O 1
ATOM 730 N N . ALA A 1 95 ? 16.943 1.733 2.616 1.00 97.00 95 ALA A N 1
ATOM 731 C CA . ALA A 1 95 ? 16.682 0.888 3.780 1.00 97.00 95 ALA A CA 1
ATOM 732 C C . ALA A 1 95 ? 17.126 1.554 5.094 1.00 97.00 95 ALA A C 1
ATOM 734 O O . ALA A 1 95 ? 16.367 1.572 6.064 1.00 97.00 95 ALA A O 1
ATOM 735 N N . VAL A 1 96 ? 18.321 2.157 5.126 1.00 97.88 96 VAL A N 1
ATOM 736 C CA . VAL A 1 96 ? 18.811 2.907 6.294 1.00 97.88 96 VAL A CA 1
ATOM 737 C C . VAL A 1 96 ? 17.948 4.141 6.555 1.00 97.88 96 VAL A C 1
ATOM 739 O O . VAL A 1 96 ? 17.574 4.387 7.698 1.00 97.88 96 VAL A O 1
ATOM 742 N N . VAL A 1 97 ? 17.581 4.895 5.516 1.00 97.88 97 VAL A N 1
ATOM 743 C CA . VAL A 1 97 ? 16.701 6.066 5.643 1.00 97.88 97 VAL A CA 1
ATOM 744 C C . VAL A 1 97 ? 15.334 5.663 6.194 1.00 97.88 97 VAL A C 1
ATOM 746 O O . VAL A 1 97 ? 14.837 6.321 7.105 1.00 97.88 97 VAL A O 1
ATOM 749 N N . MET A 1 98 ? 14.744 4.568 5.709 1.00 97.81 98 MET A N 1
ATOM 750 C CA . MET A 1 98 ? 13.483 4.040 6.232 1.00 97.81 98 MET A CA 1
ATOM 751 C C . MET A 1 98 ? 13.612 3.601 7.690 1.00 97.81 98 MET A C 1
ATOM 753 O O . MET A 1 98 ? 12.755 3.945 8.501 1.00 97.81 98 MET A O 1
ATOM 757 N N . LEU A 1 99 ? 14.690 2.898 8.049 1.00 98.06 99 LEU A N 1
ATOM 758 C CA . LEU A 1 99 ? 14.947 2.490 9.430 1.00 98.06 99 LEU A CA 1
ATOM 759 C C . LEU A 1 99 ? 15.067 3.705 10.358 1.00 98.06 99 LEU A C 1
ATOM 761 O O . LEU A 1 99 ? 14.456 3.728 11.425 1.00 98.06 99 LEU A O 1
ATOM 765 N N . VAL A 1 100 ? 15.812 4.731 9.940 1.00 98.06 100 VAL A N 1
ATOM 766 C CA . VAL A 1 100 ? 15.941 5.988 10.687 1.00 98.06 100 VAL A CA 1
ATOM 767 C C . VAL A 1 100 ? 14.588 6.687 10.789 1.00 98.06 100 VAL A C 1
ATOM 769 O O . VAL A 1 100 ? 14.206 7.085 11.882 1.00 98.06 100 VAL A O 1
ATOM 772 N N . ALA A 1 101 ? 13.829 6.797 9.698 1.00 97.19 101 ALA A N 1
ATOM 773 C CA . ALA A 1 101 ? 12.514 7.433 9.699 1.00 97.19 101 ALA A CA 1
ATOM 774 C C . ALA A 1 101 ? 11.539 6.737 10.663 1.00 97.19 101 ALA A C 1
ATOM 776 O O . ALA A 1 101 ? 10.900 7.405 11.475 1.00 97.19 101 ALA A O 1
ATOM 777 N N . VAL A 1 102 ? 11.468 5.403 10.630 1.00 94.88 102 VAL A N 1
ATOM 778 C CA . VAL A 1 102 ? 10.637 4.614 11.552 1.00 94.88 102 VAL A CA 1
ATOM 779 C C . VAL A 1 102 ? 11.145 4.735 12.991 1.00 94.88 102 VAL A C 1
ATOM 781 O O . VAL A 1 102 ? 10.341 4.895 13.906 1.00 94.88 102 VAL A O 1
ATOM 784 N N . GLY A 1 103 ? 12.463 4.731 13.209 1.00 95.31 103 GLY A N 1
ATOM 785 C CA . GLY A 1 103 ? 13.061 4.935 14.530 1.00 95.31 103 GLY A CA 1
ATOM 786 C C . GLY A 1 103 ? 12.748 6.313 15.120 1.00 95.31 103 GLY A C 1
ATOM 787 O O . GLY A 1 103 ? 12.379 6.418 16.289 1.00 95.31 103 GLY A O 1
ATOM 788 N N . LEU A 1 104 ? 12.819 7.372 14.309 1.00 95.94 104 LEU A N 1
ATOM 789 C CA . LEU A 1 104 ? 12.428 8.725 14.708 1.00 95.94 104 LEU A CA 1
ATOM 790 C C . LEU A 1 104 ? 10.922 8.804 14.974 1.00 95.94 104 LEU A C 1
ATOM 792 O O . LEU A 1 104 ? 10.512 9.396 15.971 1.00 95.94 104 LEU A O 1
ATOM 796 N N . LEU A 1 105 ? 10.093 8.173 14.138 1.00 93.50 105 LEU A N 1
ATOM 797 C CA . LEU A 1 105 ? 8.651 8.097 14.365 1.00 93.50 105 LEU A CA 1
ATOM 798 C C . LEU A 1 105 ? 8.346 7.419 15.709 1.00 93.50 105 LEU A C 1
ATOM 800 O O . LEU A 1 105 ? 7.571 7.951 16.502 1.00 93.50 105 LEU A O 1
ATOM 804 N N . ALA A 1 106 ? 9.015 6.304 16.010 1.00 90.50 106 ALA A N 1
ATOM 805 C CA . ALA A 1 106 ? 8.886 5.613 17.287 1.00 90.50 106 ALA A CA 1
ATOM 806 C C . ALA A 1 106 ? 9.337 6.488 18.471 1.00 90.50 106 ALA A C 1
ATOM 808 O O . ALA A 1 106 ? 8.657 6.515 19.493 1.00 90.50 106 ALA A O 1
ATOM 809 N N . ALA A 1 107 ? 10.433 7.240 18.331 1.00 91.88 107 ALA A N 1
ATOM 810 C CA . ALA A 1 107 ? 10.966 8.091 19.396 1.00 91.88 107 ALA A CA 1
ATOM 811 C C . ALA A 1 107 ? 10.110 9.341 19.671 1.00 91.88 107 ALA A C 1
ATOM 813 O O . ALA A 1 107 ? 9.890 9.703 20.826 1.00 91.88 107 ALA A O 1
ATOM 814 N N . PHE A 1 108 ? 9.621 10.015 18.627 1.00 93.62 108 PHE A N 1
ATOM 815 C CA . PHE A 1 108 ? 8.929 11.302 18.764 1.00 93.62 108 PHE A CA 1
ATOM 816 C C . PHE A 1 108 ? 7.407 11.181 18.847 1.00 93.62 108 PHE A C 1
ATOM 818 O O . PHE A 1 108 ? 6.755 12.042 19.439 1.00 93.62 108 PHE A O 1
ATOM 825 N N . VAL A 1 109 ? 6.822 10.122 18.283 1.00 89.88 109 VAL A N 1
ATOM 826 C CA . VAL A 1 109 ? 5.363 9.967 18.158 1.00 89.88 109 VAL A CA 1
ATOM 827 C C . VAL A 1 109 ? 4.816 8.908 19.125 1.00 89.88 109 VAL A C 1
ATOM 829 O O . VAL A 1 109 ? 3.616 8.652 19.146 1.00 89.88 109 VAL A O 1
ATOM 832 N N . GLN A 1 110 ? 5.654 8.371 20.023 1.00 83.81 110 GLN A N 1
ATOM 833 C CA . GLN A 1 110 ? 5.307 7.308 20.979 1.00 83.81 110 GLN A CA 1
ATOM 834 C C . GLN A 1 110 ? 3.990 7.543 21.734 1.00 83.81 110 GLN A C 1
ATOM 836 O O . GLN A 1 110 ? 3.234 6.605 21.958 1.00 83.81 110 GLN A O 1
ATOM 841 N N . LYS A 1 111 ? 3.689 8.793 22.116 1.00 81.75 111 LYS A N 1
ATOM 842 C CA . LYS A 1 111 ? 2.453 9.133 22.845 1.00 81.75 111 LYS A CA 1
ATOM 843 C C . LYS A 1 111 ? 1.181 8.811 22.056 1.00 81.75 111 LYS A C 1
ATOM 845 O O . LYS A 1 111 ? 0.194 8.418 22.660 1.00 81.75 111 LYS A O 1
ATOM 850 N N . ASN A 1 112 ? 1.214 8.949 20.731 1.00 77.56 112 ASN A N 1
ATOM 851 C CA . ASN A 1 112 ? 0.084 8.617 19.861 1.00 77.56 112 ASN A CA 1
A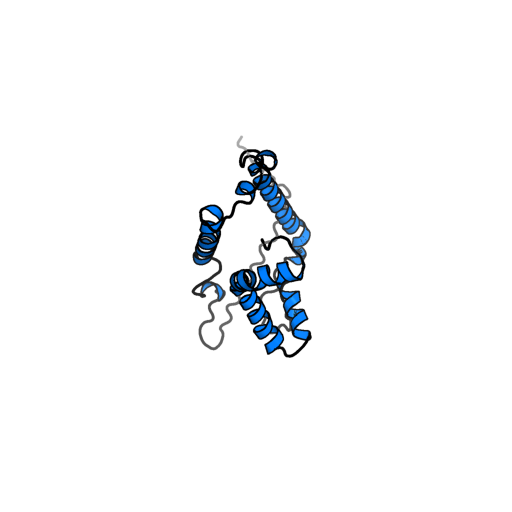TOM 852 C C . ASN A 1 112 ? 0.035 7.121 19.510 1.00 77.56 112 ASN A C 1
ATOM 854 O O . ASN A 1 112 ? -0.962 6.666 18.966 1.00 77.56 112 ASN A O 1
ATOM 858 N N . LEU A 1 113 ? 1.109 6.377 19.796 1.00 71.38 113 LEU A N 1
ATOM 859 C CA . LEU A 1 113 ? 1.227 4.933 19.567 1.00 71.38 113 LEU A CA 1
ATOM 860 C C . LEU A 1 113 ? 0.941 4.120 20.842 1.00 71.38 113 LEU A C 1
ATOM 862 O O . LEU A 1 113 ? 1.128 2.904 20.851 1.00 71.38 113 LEU A O 1
ATOM 866 N N . GLN A 1 114 ? 0.534 4.770 21.938 1.00 75.50 114 GLN A N 1
ATOM 867 C CA . GLN A 1 114 ? 0.149 4.053 23.147 1.00 75.50 114 GLN A CA 1
ATOM 868 C C . GLN A 1 114 ? -1.102 3.226 22.864 1.00 75.50 114 GLN A C 1
ATOM 870 O O . GLN A 1 114 ? -2.104 3.754 22.384 1.00 75.50 114 GLN A O 1
ATOM 875 N N . LEU A 1 115 ? -1.019 1.929 23.167 1.00 74.75 115 LEU A N 1
ATOM 876 C CA . LEU A 1 115 ? -2.164 1.033 23.096 1.00 74.75 115 LEU A CA 1
ATOM 877 C C . LEU A 1 115 ? -3.281 1.565 23.996 1.00 74.75 115 LEU A C 1
ATOM 879 O O . LEU A 1 115 ? -3.022 2.101 25.080 1.00 74.75 115 LEU A O 1
ATOM 883 N N . GLU A 1 116 ? -4.518 1.411 23.532 1.00 74.44 116 GLU A N 1
ATOM 884 C CA . GLU A 1 116 ? -5.690 1.760 24.324 1.00 74.44 116 GLU A CA 1
ATOM 885 C C . GLU A 1 116 ? -5.721 0.949 25.634 1.00 74.44 116 GLU A C 1
ATOM 887 O O . GLU A 1 116 ? -5.086 -0.111 25.733 1.00 74.44 116 GLU A O 1
ATOM 892 N N . PRO A 1 117 ? -6.420 1.448 26.674 1.00 75.00 117 PRO A N 1
ATOM 893 C CA . PRO A 1 117 ? -6.604 0.702 27.909 1.00 75.00 117 PRO A CA 1
ATOM 894 C C . PRO A 1 117 ? -7.090 -0.719 27.629 1.00 75.00 117 PRO A C 1
ATOM 896 O O . PRO A 1 117 ? -7.829 -0.952 26.671 1.00 75.00 117 PRO A O 1
ATOM 899 N N . SER A 1 118 ? -6.696 -1.656 28.497 1.00 78.38 118 SER A N 1
ATOM 900 C CA . SER A 1 118 ? -7.214 -3.023 28.445 1.00 78.38 118 SER A CA 1
ATOM 901 C C . SER A 1 118 ? -8.732 -2.994 28.303 1.00 78.38 118 SER A C 1
ATOM 903 O O . SER A 1 118 ? -9.394 -2.222 28.999 1.00 78.38 118 SER A O 1
ATOM 905 N N . ALA A 1 119 ? -9.258 -3.829 27.408 1.00 79.00 119 ALA A N 1
ATOM 906 C CA . ALA A 1 119 ? -10.673 -3.842 27.079 1.00 79.00 119 ALA A CA 1
ATOM 907 C C . ALA A 1 119 ? -11.520 -4.041 28.349 1.00 79.00 119 ALA A C 1
ATOM 909 O O . ALA A 1 119 ? -11.488 -5.109 28.960 1.00 79.00 119 ALA A O 1
ATOM 910 N N . ASP A 1 120 ? -12.254 -3.000 28.749 1.00 82.50 120 ASP A N 1
ATOM 911 C CA . ASP A 1 120 ? -13.227 -3.053 29.838 1.00 82.50 120 ASP A CA 1
ATOM 912 C C . ASP A 1 120 ? -14.634 -3.125 29.226 1.00 82.50 120 ASP A C 1
ATOM 914 O O . ASP A 1 120 ? -15.067 -2.160 28.591 1.00 82.50 120 ASP A O 1
ATOM 918 N N . PRO A 1 121 ? -15.381 -4.227 29.421 1.00 80.94 121 PRO A N 1
ATOM 919 C CA . PRO A 1 121 ? -16.734 -4.367 28.884 1.00 80.94 121 PRO A CA 1
ATOM 920 C C . PRO A 1 121 ? -17.738 -3.366 29.480 1.00 80.94 121 PRO A C 1
ATOM 922 O O . PRO A 1 121 ? -18.854 -3.249 28.979 1.00 80.94 121 PRO A O 1
ATOM 925 N N . ARG A 1 122 ? -17.382 -2.657 30.559 1.00 88.62 122 ARG A N 1
ATOM 926 C CA . ARG A 1 122 ? -18.204 -1.604 31.176 1.00 88.62 122 ARG A CA 1
ATOM 927 C C . ARG A 1 122 ? -17.903 -0.214 30.616 1.00 88.62 122 ARG A C 1
ATOM 929 O O . ARG A 1 122 ? -18.669 0.714 30.878 1.00 88.62 122 ARG A O 1
ATOM 936 N N . ALA A 1 123 ? -16.805 -0.052 29.880 1.00 83.56 123 ALA A N 1
ATOM 937 C CA . ALA A 1 123 ? -16.426 1.224 29.295 1.00 83.56 123 ALA A CA 1
ATOM 938 C C . ALA A 1 123 ? -17.188 1.468 27.985 1.00 83.56 123 ALA A C 1
ATOM 940 O O . ALA A 1 123 ? -17.215 0.625 27.093 1.00 83.56 123 ALA A O 1
ATOM 941 N N . VAL A 1 124 ? -17.782 2.656 27.849 1.00 83.06 124 VAL A N 1
ATOM 942 C CA . VAL A 1 124 ? -18.394 3.104 26.592 1.00 83.06 124 VAL A CA 1
ATOM 943 C C . VAL A 1 124 ? -17.360 3.922 25.828 1.00 83.06 124 VAL A C 1
ATOM 945 O O . VAL A 1 124 ? -17.088 5.072 26.175 1.00 83.06 124 VAL A O 1
ATOM 948 N N . THR A 1 125 ? -16.772 3.330 24.793 1.00 80.44 125 THR A N 1
ATOM 949 C CA . THR A 1 125 ? -15.823 3.997 23.895 1.00 80.44 125 THR A CA 1
ATOM 950 C C . THR A 1 125 ? -16.424 4.138 22.501 1.00 80.44 125 THR A C 1
ATOM 952 O O . THR A 1 125 ? -17.220 3.312 22.057 1.00 80.44 125 THR A O 1
ATOM 955 N N . ILE A 1 126 ? -16.073 5.221 21.801 1.00 82.56 126 ILE A N 1
ATOM 956 C CA . ILE A 1 126 ? -16.445 5.382 20.393 1.00 82.56 126 ILE A CA 1
ATOM 957 C C . ILE A 1 126 ? -15.448 4.557 19.576 1.00 82.56 126 ILE A C 1
ATOM 959 O O . ILE A 1 126 ? -14.264 4.905 19.584 1.00 82.56 126 ILE A O 1
ATOM 963 N N . PRO A 1 127 ? -15.885 3.510 18.857 1.00 80.00 127 PRO A N 1
ATOM 964 C CA . PRO A 1 127 ? -14.983 2.721 18.036 1.00 80.00 127 PRO A CA 1
ATOM 965 C C . PRO A 1 127 ? -14.446 3.600 16.904 1.00 80.00 127 PRO A C 1
ATOM 967 O O . PRO A 1 127 ? -15.206 4.110 16.077 1.00 80.00 127 PRO A O 1
ATOM 970 N N . ARG A 1 128 ? -13.128 3.807 16.878 1.00 82.81 128 ARG A N 1
ATOM 971 C CA . ARG A 1 128 ? -12.438 4.506 15.792 1.00 82.81 128 ARG A CA 1
ATOM 972 C C . ARG A 1 128 ? -11.488 3.526 15.118 1.00 82.81 128 ARG A C 1
ATOM 974 O O . ARG A 1 128 ? -10.623 2.991 15.803 1.00 82.81 128 ARG A O 1
ATOM 981 N N . PRO A 1 129 ? -11.639 3.280 13.810 1.00 87.94 129 PRO A N 1
ATOM 982 C CA . PRO A 1 129 ? -10.700 2.431 13.105 1.00 87.94 129 PRO A CA 1
ATOM 983 C C . PRO A 1 129 ? -9.367 3.159 12.919 1.00 87.94 129 PRO A C 1
ATOM 985 O O . PRO A 1 129 ? -9.294 4.391 12.990 1.00 87.94 129 PRO A O 1
ATOM 988 N N . ASP A 1 130 ? -8.326 2.388 12.628 1.00 86.94 130 ASP A N 1
ATOM 989 C CA . ASP A 1 130 ? -7.015 2.937 12.317 1.00 86.94 130 ASP A CA 1
ATOM 990 C C . ASP A 1 130 ? -7.021 3.814 11.058 1.00 86.94 130 ASP A C 1
ATOM 992 O O . ASP A 1 130 ? -7.897 3.729 10.189 1.00 86.94 130 ASP A O 1
ATOM 996 N N . TRP A 1 131 ? -5.992 4.657 10.944 1.00 87.31 131 TRP A N 1
ATOM 997 C CA . TRP A 1 131 ? -5.860 5.676 9.902 1.00 87.31 131 TRP A CA 1
ATOM 998 C C . TRP A 1 131 ? -6.007 5.127 8.475 1.00 87.31 131 TRP A C 1
ATOM 1000 O O . TRP A 1 131 ? -6.611 5.786 7.629 1.00 87.31 131 TRP A O 1
ATOM 1010 N N . TYR A 1 132 ? -5.526 3.908 8.221 1.00 89.19 132 TYR A N 1
ATOM 1011 C CA . TYR A 1 132 ? -5.602 3.250 6.915 1.00 89.19 132 TYR A CA 1
ATOM 1012 C C . TYR A 1 132 ? -7.025 2.815 6.535 1.00 89.19 132 TYR A C 1
ATOM 1014 O O . TYR A 1 132 ? -7.298 2.607 5.359 1.00 89.19 132 TYR A O 1
ATOM 1022 N N . PHE A 1 133 ? -7.958 2.747 7.487 1.00 90.75 133 PHE A N 1
ATOM 1023 C CA . PHE A 1 133 ? -9.369 2.432 7.244 1.00 90.75 133 PHE A CA 1
ATOM 1024 C C . PHE A 1 133 ? -10.304 3.636 7.356 1.00 90.75 133 PHE A C 1
ATOM 1026 O O . PHE A 1 133 ? -11.494 3.516 7.052 1.00 90.75 133 PHE A O 1
ATOM 1033 N N . LEU A 1 134 ? -9.798 4.811 7.744 1.00 90.69 134 LEU A N 1
ATOM 1034 C CA . LEU A 1 134 ? -10.638 6.000 7.890 1.00 90.69 134 LEU A CA 1
ATOM 1035 C C . LEU A 1 134 ? -11.380 6.346 6.597 1.00 90.69 134 LEU A C 1
ATOM 1037 O O . LEU A 1 134 ? -12.530 6.767 6.666 1.00 90.69 134 LEU A O 1
ATOM 1041 N N . PHE A 1 135 ? -10.778 6.132 5.425 1.00 90.00 135 PHE A N 1
ATOM 1042 C CA . PHE A 1 135 ? -11.445 6.417 4.153 1.00 90.00 135 PHE A CA 1
ATOM 1043 C C . PHE A 1 135 ? -12.668 5.513 3.919 1.00 90.00 135 PHE A C 1
ATOM 1045 O O . PHE A 1 135 ? -13.718 6.019 3.531 1.00 90.00 135 PHE A O 1
ATOM 1052 N N . LEU A 1 136 ? -12.576 4.213 4.232 1.00 88.25 136 LEU A N 1
ATOM 1053 C CA . LEU A 1 136 ? -13.714 3.288 4.166 1.00 88.25 136 LEU A CA 1
ATOM 1054 C C . LEU A 1 136 ? -14.771 3.662 5.203 1.00 88.25 136 LEU A C 1
ATOM 1056 O O . LEU A 1 136 ? -15.959 3.674 4.902 1.00 88.25 136 LEU A O 1
ATOM 1060 N N . PHE A 1 137 ? -14.350 4.044 6.408 1.00 89.44 137 PHE A N 1
ATOM 1061 C CA . PHE A 1 137 ? -15.278 4.461 7.453 1.00 89.44 137 PHE A CA 1
ATOM 1062 C C . PHE A 1 137 ? -16.062 5.726 7.081 1.00 89.44 137 PHE A C 1
ATOM 1064 O O . PHE A 1 137 ? -17.261 5.812 7.335 1.00 89.44 137 PHE A O 1
ATOM 1071 N N . GLN A 1 138 ? -15.415 6.711 6.449 1.00 90.62 138 GLN A N 1
ATOM 1072 C CA . GLN A 1 138 ? -16.130 7.877 5.923 1.00 90.62 138 GLN A CA 1
ATOM 1073 C C . GLN A 1 138 ? -17.017 7.505 4.731 1.00 90.62 138 GLN A C 1
ATOM 1075 O O . GLN A 1 138 ? -18.113 8.044 4.603 1.00 90.62 138 GLN A O 1
ATOM 1080 N N . PHE A 1 139 ? -16.579 6.565 3.891 1.00 89.62 139 PHE A N 1
ATOM 1081 C CA . PHE A 1 139 ? -17.341 6.086 2.740 1.00 89.62 139 PHE A CA 1
ATOM 1082 C C . PHE A 1 139 ? -18.685 5.453 3.138 1.00 89.62 139 PHE A C 1
ATOM 1084 O O . PHE A 1 139 ? -19.690 5.683 2.465 1.00 89.62 139 PHE A O 1
ATOM 1091 N N . LEU A 1 140 ? -18.747 4.765 4.286 1.00 91.69 140 LEU A N 1
ATOM 1092 C CA . LEU A 1 140 ? -19.994 4.214 4.842 1.00 91.69 140 LEU A CA 1
ATOM 1093 C C . LEU A 1 140 ? -21.098 5.259 5.025 1.00 91.69 140 LEU A C 1
ATOM 1095 O O . LEU A 1 140 ? -22.274 4.932 4.918 1.00 91.69 140 LEU A O 1
ATOM 1099 N N . LYS A 1 141 ? -20.737 6.524 5.261 1.00 89.88 141 LYS A N 1
ATOM 1100 C CA . LYS A 1 141 ? -21.704 7.603 5.505 1.00 89.88 141 LYS A CA 1
ATOM 1101 C C . LYS A 1 141 ? -22.434 8.068 4.245 1.00 89.88 141 LYS A C 1
ATOM 1103 O O . LYS A 1 141 ? -23.375 8.847 4.351 1.00 89.88 141 LYS A O 1
ATOM 1108 N N . LEU A 1 142 ? -21.992 7.644 3.061 1.00 93.00 142 LEU A N 1
ATOM 1109 C CA . LEU A 1 142 ? -22.521 8.127 1.785 1.00 93.00 142 LEU A CA 1
ATOM 1110 C C . LEU A 1 142 ? -23.791 7.395 1.330 1.00 93.00 142 LEU A C 1
ATOM 1112 O O . LEU A 1 142 ? -24.399 7.799 0.341 1.00 93.00 142 LEU A O 1
ATOM 1116 N N . GLY A 1 143 ? -24.204 6.321 2.006 1.00 93.12 143 GLY A N 1
ATOM 1117 C CA . GLY A 1 143 ? -25.372 5.556 1.588 1.00 93.12 143 GLY A CA 1
ATOM 1118 C C . GLY A 1 143 ? -25.649 4.329 2.453 1.00 93.12 143 GLY A C 1
ATOM 1119 O O . GLY A 1 143 ? -25.229 4.282 3.606 1.00 93.12 143 GLY A O 1
ATOM 1120 N N . PRO A 1 144 ? -26.374 3.332 1.914 1.00 94.81 144 PRO A N 1
ATOM 1121 C CA . PRO A 1 144 ? -26.715 2.122 2.651 1.00 94.81 144 PRO A CA 1
ATOM 1122 C C . PRO A 1 144 ? -25.466 1.372 3.121 1.00 94.81 144 PRO A C 1
ATOM 1124 O O . PRO A 1 144 ? -24.606 1.022 2.309 1.00 94.81 144 PRO A O 1
ATOM 1127 N N . GLU A 1 145 ? -25.402 1.075 4.419 1.00 90.94 145 GLU A N 1
ATOM 1128 C CA . GLU A 1 145 ? -24.202 0.538 5.071 1.00 90.94 145 GLU A CA 1
ATOM 1129 C C . GLU A 1 145 ? -23.689 -0.744 4.408 1.00 90.94 145 GLU A C 1
ATOM 1131 O O . GLU A 1 145 ? -22.507 -0.829 4.097 1.00 90.94 145 GLU A O 1
ATOM 1136 N N . LEU A 1 146 ? -24.572 -1.705 4.108 1.00 92.25 146 LEU A N 1
ATOM 1137 C CA . LEU A 1 146 ? -24.200 -2.975 3.464 1.00 92.25 146 LEU A CA 1
ATOM 1138 C C . LEU A 1 146 ? -23.590 -2.787 2.067 1.00 92.25 146 LEU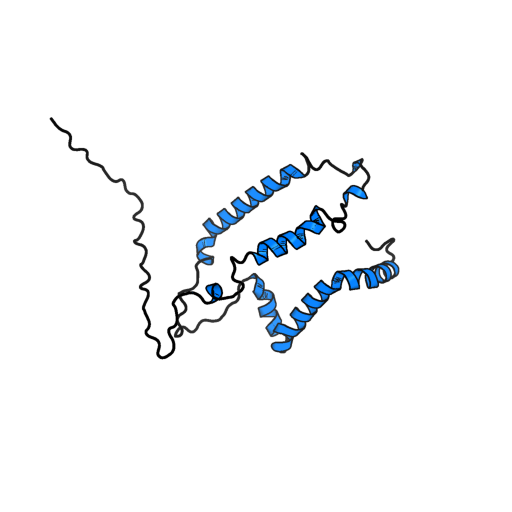 A C 1
ATOM 1140 O O . LEU A 1 146 ? -22.692 -3.525 1.662 1.00 92.25 146 LEU A O 1
ATOM 1144 N N . VAL A 1 147 ? -24.080 -1.801 1.314 1.00 94.25 147 VAL A N 1
ATOM 1145 C CA . VAL A 1 147 ? -23.589 -1.525 -0.041 1.00 94.25 147 VAL A CA 1
ATOM 1146 C C . VAL A 1 147 ? -22.209 -0.880 0.032 1.00 94.25 147 VAL A C 1
ATOM 1148 O O . VAL A 1 147 ? -21.295 -1.286 -0.687 1.00 94.25 147 VAL A O 1
ATOM 1151 N N . MET A 1 148 ? -22.047 0.092 0.930 1.00 93.88 148 MET A N 1
ATOM 1152 C CA . MET A 1 148 ? -20.799 0.835 1.083 1.00 93.88 148 MET A CA 1
ATOM 1153 C C . MET A 1 148 ? -19.698 0.004 1.760 1.00 93.88 148 MET A C 1
ATOM 1155 O O . MET A 1 148 ? -18.531 0.160 1.412 1.00 93.88 148 MET A O 1
ATOM 1159 N N . SER A 1 149 ? -20.045 -0.894 2.690 1.00 89.50 149 SER A N 1
ATOM 1160 C CA . SER A 1 149 ? -19.077 -1.720 3.426 1.00 89.50 149 SER A CA 1
ATOM 1161 C C . SER A 1 149 ? -18.591 -2.929 2.637 1.00 89.50 149 SER A C 1
ATOM 1163 O O . SER A 1 149 ? -17.405 -3.243 2.671 1.00 89.50 149 SER A O 1
ATOM 1165 N N . GLN A 1 150 ? -19.500 -3.608 1.933 1.00 91.81 150 GLN A N 1
ATOM 1166 C CA . GLN A 1 150 ? -19.226 -4.936 1.391 1.00 91.81 150 GLN A CA 1
ATOM 1167 C C . GLN A 1 150 ? -19.274 -4.961 -0.133 1.00 91.81 150 GLN A C 1
ATOM 1169 O O . GLN A 1 150 ? -18.367 -5.494 -0.772 1.00 91.81 150 GLN A O 1
ATOM 1174 N N . VAL A 1 151 ? -20.326 -4.391 -0.727 1.00 94.88 151 VAL A N 1
ATOM 1175 C CA . VAL A 1 151 ? -20.563 -4.512 -2.172 1.00 94.88 151 VAL A CA 1
ATOM 1176 C C . VAL A 1 151 ? -19.524 -3.719 -2.955 1.00 94.88 151 VAL A C 1
ATOM 1178 O O . VAL A 1 151 ? -18.870 -4.273 -3.833 1.00 94.88 151 VAL A O 1
ATOM 1181 N N . ILE A 1 152 ? -19.334 -2.439 -2.633 1.00 93.94 152 ILE A N 1
ATOM 1182 C CA . ILE A 1 152 ? -18.435 -1.578 -3.408 1.00 93.94 152 ILE A CA 1
ATOM 1183 C C . ILE A 1 152 ? -16.964 -1.977 -3.228 1.00 93.94 152 ILE A C 1
ATOM 1185 O O . ILE A 1 152 ? -16.312 -2.198 -4.249 1.00 93.94 152 ILE A O 1
ATOM 1189 N N . PRO A 1 153 ? -16.426 -2.154 -2.003 1.00 92.31 153 PRO A N 1
ATOM 1190 C CA . PRO A 1 153 ? -15.054 -2.632 -1.839 1.00 92.31 153 PRO A CA 1
ATOM 1191 C C . PRO A 1 153 ? -14.832 -3.999 -2.496 1.00 92.31 153 PRO A C 1
ATOM 1193 O O . PRO A 1 153 ? -13.815 -4.196 -3.157 1.00 92.31 153 PRO A O 1
ATOM 1196 N N . GLY A 1 154 ? -15.811 -4.909 -2.402 1.00 94.75 154 GLY A N 1
ATOM 1197 C CA . GLY A 1 154 ? -15.764 -6.205 -3.077 1.00 94.75 154 GLY A CA 1
ATOM 1198 C C . GLY A 1 154 ? -15.686 -6.087 -4.602 1.00 94.75 154 GLY A C 1
ATOM 1199 O O . GLY A 1 154 ? -14.860 -6.751 -5.223 1.00 94.75 154 GLY A O 1
ATOM 1200 N N . ILE A 1 155 ? -16.486 -5.203 -5.208 1.00 96.44 155 ILE A N 1
ATOM 1201 C CA . ILE A 1 155 ? -16.429 -4.925 -6.651 1.00 96.44 155 ILE A CA 1
ATOM 1202 C C . ILE A 1 155 ? -15.091 -4.294 -7.036 1.00 96.44 155 ILE A C 1
ATOM 1204 O O . ILE A 1 155 ? -14.528 -4.687 -8.050 1.00 96.44 155 ILE A O 1
ATOM 1208 N N . VAL A 1 156 ? -14.560 -3.350 -6.254 1.00 94.62 156 VAL A N 1
ATOM 1209 C CA . VAL A 1 156 ? -13.267 -2.703 -6.540 1.00 94.62 156 VAL A CA 1
ATOM 1210 C C . VAL A 1 156 ? -12.134 -3.725 -6.513 1.00 94.62 156 VAL A C 1
ATOM 1212 O O . VAL A 1 156 ? -11.353 -3.791 -7.457 1.00 94.62 156 VAL A O 1
ATOM 1215 N N . VAL A 1 157 ? -12.068 -4.564 -5.478 1.00 95.69 157 VAL A N 1
ATOM 1216 C CA . VAL A 1 157 ? -11.070 -5.640 -5.396 1.00 95.69 157 VAL A CA 1
ATOM 1217 C C . VAL A 1 157 ? -11.254 -6.633 -6.543 1.00 95.69 157 VAL A C 1
ATOM 1219 O O . VAL A 1 157 ? -10.283 -6.984 -7.207 1.00 95.69 157 VAL A O 1
ATOM 1222 N N . GLY A 1 158 ? -12.493 -7.037 -6.839 1.00 97.19 158 GLY A N 1
ATOM 1223 C CA . GLY A 1 158 ? -12.795 -7.895 -7.985 1.00 97.19 158 GLY A CA 1
ATOM 1224 C C . GLY A 1 158 ? -12.365 -7.274 -9.317 1.00 97.19 158 GLY A C 1
ATOM 1225 O O . GLY A 1 158 ? -11.791 -7.958 -10.157 1.00 97.19 158 GLY A O 1
ATOM 1226 N N . ALA A 1 159 ? -12.567 -5.969 -9.493 1.00 95.88 159 ALA A N 1
ATOM 1227 C CA . ALA A 1 159 ? -12.137 -5.233 -10.674 1.00 95.88 159 ALA A CA 1
ATOM 1228 C C . ALA A 1 159 ? -10.610 -5.139 -10.772 1.00 95.88 159 ALA A C 1
ATOM 1230 O O . ALA A 1 159 ? -10.092 -5.262 -11.873 1.00 95.88 159 ALA A O 1
ATOM 1231 N N . LEU A 1 160 ? -9.888 -4.981 -9.656 1.00 95.75 160 LEU A N 1
ATOM 1232 C CA . LEU A 1 160 ? -8.420 -5.010 -9.628 1.00 95.75 160 LEU A CA 1
ATOM 1233 C C . LEU A 1 160 ? -7.866 -6.397 -9.971 1.00 95.75 160 LEU A C 1
ATOM 1235 O O . LEU A 1 160 ? -6.902 -6.503 -10.721 1.00 95.75 160 LEU A O 1
ATOM 1239 N N . ILE A 1 161 ? -8.503 -7.464 -9.485 1.00 95.69 161 ILE A N 1
ATOM 1240 C CA . ILE A 1 161 ? -8.136 -8.843 -9.843 1.00 95.69 161 ILE A CA 1
ATOM 1241 C C . ILE A 1 161 ? -8.379 -9.096 -11.335 1.00 95.69 161 ILE A C 1
ATOM 1243 O O . ILE A 1 161 ? -7.571 -9.738 -12.002 1.00 95.69 161 ILE A O 1
ATOM 1247 N N . LEU A 1 162 ? -9.488 -8.583 -11.872 1.00 95.88 162 LEU A N 1
ATOM 1248 C CA . LEU A 1 162 ? -9.831 -8.712 -13.288 1.00 95.88 162 LEU A CA 1
ATOM 1249 C C . LEU A 1 162 ? -9.132 -7.674 -14.179 1.00 95.88 162 LEU A C 1
ATOM 1251 O O . LEU A 1 162 ? -9.224 -7.771 -15.404 1.00 95.88 162 LEU A O 1
ATOM 1255 N N . PHE A 1 163 ? -8.423 -6.711 -13.589 1.00 94.69 163 PHE A N 1
ATOM 1256 C CA . PHE A 1 163 ? -7.786 -5.602 -14.286 1.00 94.69 163 PHE A CA 1
ATOM 1257 C C . PHE A 1 163 ? -6.891 -6.040 -15.450 1.00 94.69 163 PHE A C 1
ATOM 1259 O O . PHE A 1 163 ? -7.124 -5.519 -16.536 1.00 94.69 163 PHE A O 1
ATOM 1266 N N . PRO A 1 164 ? -5.966 -7.017 -15.326 1.00 89.88 164 PRO A N 1
ATOM 1267 C CA . PRO A 1 164 ? -5.127 -7.421 -16.461 1.00 89.88 164 PRO A CA 1
ATOM 1268 C C . PRO A 1 164 ? -5.934 -7.909 -17.679 1.00 89.88 164 PRO A C 1
ATOM 1270 O O . PRO A 1 164 ? -5.548 -7.672 -18.821 1.00 89.88 164 PRO A O 1
ATOM 1273 N N . PHE A 1 165 ? -7.094 -8.539 -17.466 1.00 93.44 165 PHE A N 1
ATOM 1274 C CA . PHE A 1 165 ? -7.966 -8.988 -18.557 1.00 93.44 165 PHE A CA 1
ATOM 1275 C C . PHE A 1 165 ? -8.763 -7.834 -19.167 1.00 93.44 165 PHE A C 1
ATOM 1277 O O . PHE A 1 165 ? -8.935 -7.761 -20.385 1.00 93.44 165 PHE A O 1
ATOM 1284 N N . ILE A 1 166 ? -9.264 -6.932 -18.317 1.00 93.00 166 ILE A N 1
ATOM 1285 C CA . ILE A 1 166 ? -9.971 -5.726 -18.755 1.00 93.00 166 ILE A CA 1
ATOM 1286 C C . ILE A 1 166 ? -9.013 -4.849 -19.566 1.00 93.00 166 ILE A C 1
ATOM 1288 O O . ILE A 1 166 ? -9.400 -4.382 -20.636 1.00 93.00 166 ILE A O 1
ATOM 1292 N N . ASP A 1 167 ? -7.774 -4.686 -19.112 1.00 91.00 167 ASP A N 1
ATOM 1293 C CA . ASP A 1 167 ? -6.753 -3.865 -19.753 1.00 91.00 167 ASP A CA 1
ATOM 1294 C C . ASP A 1 167 ? -6.383 -4.390 -21.146 1.00 91.00 167 ASP A C 1
ATOM 1296 O O . ASP A 1 167 ? -6.532 -3.671 -22.135 1.00 91.00 167 ASP A O 1
ATOM 1300 N N . GLY A 1 168 ? -6.075 -5.686 -21.273 1.00 89.06 168 GLY A N 1
ATOM 1301 C CA . GLY A 1 168 ? -5.750 -6.291 -22.571 1.00 89.06 168 GLY A CA 1
ATOM 1302 C C . GLY A 1 168 ? -6.886 -6.215 -23.605 1.00 89.06 168 GLY A C 1
ATOM 1303 O O . GLY A 1 168 ? -6.650 -6.146 -24.813 1.00 89.06 168 GLY A O 1
ATOM 1304 N N . ILE A 1 169 ? -8.147 -6.184 -23.158 1.00 89.81 169 ILE A N 1
ATOM 1305 C CA . ILE A 1 169 ? -9.316 -6.066 -24.042 1.00 89.81 169 ILE A CA 1
ATOM 1306 C C . ILE A 1 169 ? -9.622 -4.586 -24.335 1.00 89.81 169 ILE A C 1
ATOM 1308 O O . ILE A 1 169 ? -9.775 -4.184 -25.494 1.00 89.81 169 ILE A O 1
ATOM 1312 N N . ALA A 1 170 ? -9.787 -3.758 -23.311 1.00 91.00 170 ALA A N 1
ATOM 1313 C CA . ALA A 1 170 ? -10.282 -2.394 -23.455 1.00 91.00 170 ALA A CA 1
ATOM 1314 C C . ALA A 1 170 ? -9.178 -1.394 -23.824 1.00 91.00 170 ALA A C 1
ATOM 1316 O O . ALA A 1 170 ? -9.444 -0.481 -24.611 1.00 91.00 170 ALA A O 1
ATOM 1317 N N . GLY A 1 171 ? -7.957 -1.594 -23.333 1.00 88.94 171 GLY A N 1
ATOM 1318 C CA . GLY A 1 171 ? -6.810 -0.704 -23.500 1.00 88.94 171 GLY A CA 1
ATOM 1319 C C . GLY A 1 171 ? -6.521 -0.342 -24.959 1.00 88.94 171 GLY A C 1
ATOM 1320 O O . GLY A 1 171 ? -6.699 0.818 -25.340 1.00 88.94 171 GLY A O 1
ATOM 1321 N N . PRO A 1 172 ? -6.246 -1.311 -25.856 1.00 89.75 172 PRO A N 1
ATOM 1322 C CA . PRO A 1 172 ? -5.972 -1.030 -27.271 1.00 89.75 172 PRO A CA 1
ATOM 1323 C C . PRO A 1 172 ? -7.145 -0.389 -28.028 1.00 89.75 172 PRO A C 1
ATOM 1325 O O . PRO A 1 172 ? -6.969 0.258 -29.066 1.00 89.75 172 PRO A O 1
ATOM 1328 N N . ARG A 1 173 ? -8.383 -0.602 -27.562 1.00 88.19 173 ARG A N 1
ATOM 1329 C CA . ARG A 1 173 ? -9.580 0.030 -28.140 1.00 88.19 173 ARG A CA 1
ATOM 1330 C C . ARG A 1 173 ? -9.698 1.484 -27.688 1.00 88.19 173 ARG A C 1
ATOM 1332 O O . ARG A 1 173 ? -10.054 2.332 -28.504 1.00 88.19 173 ARG A O 1
ATOM 1339 N N . LEU A 1 174 ? -9.390 1.766 -26.425 1.00 90.62 174 LEU A N 1
ATOM 1340 C CA . LEU A 1 174 ? -9.396 3.112 -25.863 1.00 90.62 174 LEU A CA 1
ATOM 1341 C C . LEU A 1 174 ? -8.237 3.951 -26.417 1.00 90.62 174 LEU A C 1
ATOM 1343 O O . LEU A 1 174 ? -8.473 5.072 -26.859 1.00 90.62 174 LEU A O 1
ATOM 1347 N N . ALA A 1 175 ? -7.038 3.375 -26.520 1.00 90.00 175 ALA A N 1
ATOM 1348 C CA . ALA A 1 175 ? -5.854 3.993 -27.120 1.00 90.00 175 ALA A CA 1
ATOM 1349 C C . ALA A 1 175 ? -6.136 4.526 -28.532 1.00 90.00 175 ALA A C 1
ATOM 1351 O O . ALA A 1 175 ? -5.905 5.696 -28.827 1.00 90.00 175 ALA A O 1
ATOM 1352 N N . ARG A 1 176 ? -6.745 3.691 -29.388 1.00 88.25 176 ARG A N 1
ATOM 1353 C CA . ARG A 1 176 ? -7.140 4.082 -30.751 1.00 88.25 176 ARG A CA 1
ATOM 1354 C C . ARG A 1 176 ? -8.163 5.214 -30.774 1.00 88.25 176 ARG A C 1
ATOM 1356 O O . ARG A 1 176 ? -8.096 6.063 -31.655 1.00 88.25 176 ARG A O 1
ATOM 1363 N N . ARG A 1 177 ? -9.101 5.243 -29.821 1.00 91.00 177 ARG A N 1
ATOM 1364 C CA . ARG A 1 177 ? -10.089 6.332 -29.703 1.00 91.00 177 ARG A CA 1
ATOM 1365 C C . ARG A 1 177 ? -9.460 7.642 -29.236 1.00 91.00 177 ARG A C 1
ATOM 1367 O O . ARG A 1 177 ? -9.898 8.698 -29.671 1.00 91.00 177 ARG A O 1
ATOM 1374 N N . LEU A 1 178 ? -8.450 7.566 -28.372 1.00 92.19 178 LEU A N 1
ATOM 1375 C CA . LEU A 1 178 ? -7.709 8.719 -27.856 1.00 92.19 178 LEU A CA 1
ATOM 1376 C C . LEU A 1 178 ? -6.568 9.171 -28.787 1.00 92.19 178 LEU A C 1
ATOM 1378 O O . LEU A 1 178 ? -5.891 10.149 -28.484 1.00 92.19 178 LEU A O 1
ATOM 1382 N N . GLY A 1 179 ? -6.356 8.488 -29.918 1.00 90.19 179 GLY A N 1
ATOM 1383 C CA . GLY A 1 179 ? -5.319 8.825 -30.897 1.00 90.19 179 GLY A CA 1
ATOM 1384 C C . GLY A 1 179 ? -3.899 8.439 -30.472 1.00 90.19 179 GLY A C 1
ATOM 1385 O O . GLY A 1 179 ? -2.934 9.013 -30.971 1.00 90.19 179 GLY A O 1
ATOM 1386 N N . TRP A 1 180 ? -3.749 7.496 -29.542 1.00 90.19 180 TRP A N 1
ATOM 1387 C CA . TRP A 1 180 ? -2.442 7.021 -29.088 1.00 90.19 180 TRP A CA 1
ATOM 1388 C C . TRP A 1 180 ? -1.823 6.068 -30.117 1.00 90.19 180 TRP A C 1
ATOM 1390 O O . TRP A 1 180 ? -2.532 5.287 -30.755 1.00 90.19 180 TRP A O 1
ATOM 1400 N N . LYS A 1 181 ? -0.493 6.132 -30.280 1.00 83.44 181 LYS A N 1
ATOM 1401 C CA . LYS A 1 181 ? 0.246 5.307 -31.255 1.00 83.44 181 LYS A CA 1
ATOM 1402 C C . LYS A 1 181 ? 0.209 3.815 -30.910 1.00 83.44 181 LYS A C 1
ATOM 1404 O O . LYS A 1 181 ? 0.086 2.991 -31.810 1.00 83.44 181 LYS A O 1
ATOM 1409 N N . SER A 1 182 ? 0.279 3.485 -29.626 1.00 80.19 182 SER A N 1
ATOM 1410 C CA . SER A 1 182 ? 0.191 2.126 -29.092 1.00 80.19 182 SER A CA 1
ATOM 1411 C C . SER A 1 182 ? -0.397 2.163 -27.681 1.00 80.19 182 SER A C 1
ATOM 1413 O O . SER A 1 182 ? -0.354 3.193 -27.004 1.00 80.19 182 SER A O 1
ATOM 1415 N N . TRP A 1 183 ? -0.996 1.047 -27.272 1.00 83.62 183 TRP A N 1
ATOM 1416 C CA . TRP A 1 183 ? -1.281 0.773 -25.867 1.00 83.62 183 TRP A CA 1
ATOM 1417 C C . TRP A 1 183 ? -0.087 -0.014 -25.313 1.00 83.62 183 TRP A C 1
ATOM 1419 O O . TRP A 1 183 ? 0.340 -0.929 -26.027 1.00 83.62 183 TRP A O 1
ATOM 1429 N N . PRO A 1 184 ? 0.486 0.384 -24.164 1.00 69.56 184 PRO A N 1
ATOM 1430 C CA . PRO A 1 184 ? 1.562 -0.363 -23.518 1.00 69.56 184 PRO A CA 1
ATOM 1431 C C . PRO A 1 184 ? 1.104 -1.748 -23.043 1.00 69.56 184 PRO A C 1
ATOM 1433 O O . PRO A 1 184 ? -0.124 -1.966 -22.921 1.00 69.56 184 PRO A O 1
#

Foldseek 3Di:
DDDDDDDDDDPDPPPDPPPPPPPPPPPDDDDDDPPDDCLVVPPDHPPDPVVVVVVCVVVCCCPPNPVVPPPCVVDDPVPDDDCPPPVPVVVVVVVVVVVVVVVVCCVPVVVVVDDDPDDDPPDDDDDDDDPVCVVLVVQCVPDPNCCSNPVVVVVVVVCVVCVVVCCVPVQQVVCVVVVHPGRD

pLDDT: mean 79.49, std 16.94, range [40.66, 98.06]